Protein AF-A0A0F9KLQ2-F1 (afdb_monomer_lite)

pLDDT: mean 84.06, std 12.75, range [41.88, 97.38]

Foldseek 3Di:
DLVVLVVVVLVQVLVCVVPVVDFKDFAAQDQLNVLVCVVFWDKDFFQADPDPVGRAQWADPPPVGGDSDWDWDADPVVSGIWIAGPPPRDIGDFQDWTQGPVRDIDGDHRQQGMKIKGFVVNQVVSQVVCVVVVNPDHDDLQFWIWMDHPRMIGIDGFDDAAEDEPCVFPLCVPFDALVPDDLVLLLVLLVVQQVAAQDFPPDQPCQQCVCVDPPPPGDHPLNLVCLSQVWGADHPDVPDLAGIWHWGADPVGIAIEGEHEEGQDDDDDPAFDDDSNDTAHEDEPVNPSVVLSSLLVNLPDPNAAHYEYHYSHHYDPSRVSSSSSSSRVSNHHYYYHYSSNSSRSVVCCVPPRSVVD

Sequence (357 aa):
MTDKKLIELINRINVLKENTDLKSTDFYFPIEISYYFTDILITLPYPTCNKDTCHFPSVCNNEKCDSSDYKILKDVTTRTFYMKCEKCNEEFRNNDKFECVDKHRNKLVLNNSIYYIFHPLLKVELNCIFKNMNLPYQIQNDSETFFIKENKLYRKEIKGKITYSWDELPAFKKAPKIEELTQIVREEYARRIKYFLERCNNRKKMCRSCHLNKKKEEICLLKIFSEISNGQAHPHSGDEFGDFVFPQQFSYGLENIIGIVKSFGTEPKSKGENFLGVLFRKLTYKNSEHLLEQFFQLSLDDSVRFVMVVSGRVIESRLESALIEIARWKQKKVVIIKPKDLISILYYYFTTVINKE

Structure (mmCIF, N/CA/C/O backbone):
data_AF-A0A0F9KLQ2-F1
#
_entry.id   AF-A0A0F9KLQ2-F1
#
loop_
_atom_site.group_PDB
_atom_site.id
_atom_site.type_symbol
_atom_site.label_atom_id
_atom_site.label_alt_id
_atom_site.label_comp_id
_atom_site.label_asym_id
_atom_site.label_entity_id
_atom_site.label_seq_id
_atom_site.pdbx_PDB_ins_code
_atom_site.Cartn_x
_atom_site.Cartn_y
_atom_site.Cartn_z
_atom_site.occupancy
_atom_site.B_iso_or_equiv
_atom_site.auth_seq_id
_atom_site.auth_comp_id
_atom_site.auth_asym_id
_atom_site.auth_atom_id
_atom_site.pdbx_PDB_model_num
ATOM 1 N N . MET A 1 1 ? -7.796 14.532 27.255 1.00 54.97 1 MET A N 1
ATOM 2 C CA . MET A 1 1 ? -8.742 13.577 26.616 1.00 54.97 1 MET A CA 1
ATOM 3 C C . MET A 1 1 ? -8.003 12.507 25.814 1.00 54.97 1 MET A C 1
ATOM 5 O O . MET A 1 1 ? -8.393 11.349 25.888 1.00 54.97 1 MET A O 1
ATOM 9 N N . THR A 1 2 ? -6.923 12.871 25.117 1.00 69.00 2 THR A N 1
ATOM 10 C CA . THR A 1 2 ? -6.024 11.961 24.384 1.00 69.00 2 THR A CA 1
ATOM 11 C C . THR A 1 2 ? -5.425 10.865 25.264 1.00 69.00 2 THR A C 1
ATOM 13 O O . THR A 1 2 ? -5.552 9.698 24.917 1.00 69.00 2 THR A O 1
ATOM 16 N N . ASP A 1 3 ? -4.897 11.202 26.443 1.00 81.31 3 ASP A N 1
ATOM 17 C CA . ASP A 1 3 ? -4.179 10.226 27.283 1.00 81.31 3 ASP A CA 1
ATOM 18 C C . ASP A 1 3 ? -5.108 9.148 27.846 1.00 81.31 3 ASP A C 1
ATOM 20 O O . ASP A 1 3 ? -4.793 7.963 27.807 1.00 81.31 3 ASP A O 1
ATOM 24 N N . LYS A 1 4 ? -6.319 9.533 28.275 1.00 87.19 4 LYS A N 1
ATOM 25 C CA . LYS A 1 4 ? -7.350 8.576 28.709 1.00 87.19 4 LYS A CA 1
ATOM 26 C C . LYS A 1 4 ? -7.716 7.606 27.583 1.00 87.19 4 LYS A C 1
ATOM 28 O O . LYS A 1 4 ? -7.895 6.419 27.837 1.00 87.19 4 LYS A O 1
ATOM 33 N N . LYS A 1 5 ? -7.821 8.102 26.346 1.00 88.94 5 LYS A N 1
ATOM 34 C CA . LYS A 1 5 ? -8.137 7.266 25.180 1.00 88.94 5 LYS A CA 1
ATOM 35 C C . LYS A 1 5 ? -6.966 6.398 24.742 1.00 88.94 5 LYS A C 1
ATOM 37 O O . LYS A 1 5 ? -7.200 5.278 24.307 1.00 88.94 5 LYS A O 1
ATOM 42 N N . LEU A 1 6 ? -5.735 6.870 24.911 1.00 89.12 6 LEU A N 1
ATOM 43 C CA . LEU A 1 6 ? -4.537 6.066 24.707 1.00 89.12 6 LEU A CA 1
ATOM 44 C C . LEU A 1 6 ? -4.461 4.921 25.727 1.00 89.12 6 LEU A C 1
ATOM 46 O O . LEU A 1 6 ? -4.244 3.783 25.331 1.00 89.12 6 LEU A O 1
ATOM 50 N N . ILE A 1 7 ? -4.725 5.187 27.010 1.00 91.06 7 ILE A N 1
ATOM 51 C CA . ILE A 1 7 ? -4.799 4.149 28.055 1.00 91.06 7 ILE A CA 1
ATOM 52 C C . ILE A 1 7 ? -5.904 3.135 27.740 1.00 91.06 7 ILE A C 1
ATOM 54 O O . ILE A 1 7 ? -5.685 1.929 27.822 1.00 91.06 7 ILE A O 1
ATOM 58 N N . GLU A 1 8 ? -7.087 3.607 27.340 1.00 94.25 8 GLU A N 1
ATOM 59 C CA . GLU A 1 8 ? -8.171 2.721 26.913 1.00 94.25 8 GLU A CA 1
ATOM 60 C C . GLU A 1 8 ? -7.740 1.855 25.723 1.00 94.25 8 GLU A C 1
ATOM 62 O O . GLU A 1 8 ? -7.940 0.644 25.759 1.00 94.25 8 GLU A O 1
ATOM 67 N N . LEU A 1 9 ? -7.092 2.442 24.712 1.00 93.94 9 LEU A N 1
ATOM 68 C CA . LEU A 1 9 ? -6.570 1.704 23.566 1.00 93.94 9 LEU A CA 1
ATOM 69 C C . LEU A 1 9 ? -5.565 0.626 23.993 1.00 93.94 9 LEU A C 1
ATOM 71 O O . LEU A 1 9 ? -5.681 -0.515 23.555 1.00 93.94 9 LEU A O 1
ATOM 75 N N . ILE A 1 10 ? -4.613 0.967 24.864 1.00 94.38 10 ILE A N 1
ATOM 76 C CA . ILE A 1 10 ? -3.618 0.031 25.408 1.00 94.38 10 ILE A CA 1
ATOM 77 C C . ILE A 1 10 ? -4.315 -1.154 26.082 1.00 94.38 10 ILE A C 1
ATOM 79 O O . ILE A 1 10 ? -4.016 -2.303 25.760 1.00 94.38 10 ILE A O 1
ATOM 83 N N . ASN A 1 11 ? -5.302 -0.888 26.941 1.00 94.25 11 ASN A N 1
ATOM 84 C CA . ASN A 1 11 ? -6.068 -1.936 27.615 1.00 94.25 11 ASN A CA 1
ATOM 85 C C . ASN A 1 11 ? -6.812 -2.831 26.613 1.00 94.25 11 ASN A C 1
ATOM 87 O O . ASN A 1 11 ? -6.817 -4.051 26.758 1.00 94.25 11 ASN A O 1
ATOM 91 N N . ARG A 1 12 ? -7.411 -2.248 25.565 1.00 96.19 12 ARG A N 1
ATOM 92 C CA . ARG A 1 12 ? -8.102 -3.012 24.513 1.00 96.19 12 ARG A CA 1
ATOM 93 C C . ARG A 1 12 ? -7.146 -3.864 23.682 1.00 96.19 12 ARG A C 1
ATOM 95 O O . ARG A 1 12 ? -7.487 -4.999 23.358 1.00 96.19 12 ARG A O 1
ATOM 102 N N . ILE A 1 13 ? -5.950 -3.364 23.378 1.00 95.62 13 ILE A N 1
ATOM 103 C CA . ILE A 1 13 ? -4.911 -4.166 22.721 1.00 95.62 13 ILE A CA 1
ATOM 104 C C . ILE A 1 13 ? -4.485 -5.319 23.629 1.00 95.62 13 ILE A C 1
ATOM 106 O O . ILE A 1 13 ? -4.380 -6.442 23.144 1.00 95.62 13 ILE A O 1
ATOM 110 N N . ASN A 1 14 ? -4.296 -5.072 24.929 1.00 93.19 14 ASN A N 1
ATOM 111 C CA . ASN A 1 14 ? -3.925 -6.117 25.881 1.00 93.19 14 ASN A CA 1
ATOM 112 C C . ASN A 1 14 ? -4.963 -7.251 25.908 1.00 93.19 14 ASN A C 1
ATOM 114 O O . ASN A 1 14 ? -4.601 -8.411 25.742 1.00 93.19 14 ASN A O 1
ATOM 118 N N . VAL A 1 15 ? -6.257 -6.911 25.963 1.00 94.81 15 VAL A N 1
ATOM 119 C CA . VAL A 1 15 ? -7.355 -7.893 25.881 1.00 94.81 15 VAL A CA 1
ATOM 120 C C . VAL A 1 15 ? -7.272 -8.744 24.604 1.00 94.81 15 VAL A C 1
ATOM 122 O O . VAL A 1 15 ? -7.421 -9.963 24.672 1.00 94.81 15 VAL A O 1
ATOM 125 N N . LEU A 1 16 ? -6.996 -8.134 23.444 1.00 95.69 16 LEU A N 1
ATOM 126 C CA . LEU A 1 16 ? -6.840 -8.853 22.165 1.00 95.69 16 LEU A CA 1
ATOM 127 C C . LEU A 1 16 ? -5.561 -9.703 22.084 1.00 95.69 16 LEU A C 1
ATOM 129 O O . LEU A 1 16 ? -5.474 -10.616 21.258 1.00 95.69 16 LEU A O 1
ATOM 133 N N . LYS A 1 17 ? -4.537 -9.383 22.879 1.00 93.25 17 LYS A N 1
ATOM 134 C CA . LYS A 1 17 ? -3.282 -10.144 22.937 1.00 93.25 17 LYS A CA 1
ATOM 135 C C . LYS A 1 17 ? -3.387 -11.330 23.894 1.00 93.25 17 LYS A C 1
ATOM 137 O O . LYS A 1 17 ? -2.874 -12.390 23.558 1.00 93.25 17 LYS A O 1
ATOM 142 N N . GLU A 1 18 ? -4.096 -11.174 25.009 1.00 93.00 18 GLU A N 1
ATOM 143 C CA . GLU A 1 18 ? -4.383 -12.249 25.971 1.00 93.00 18 GLU A CA 1
ATOM 144 C C . GLU A 1 18 ? -5.354 -13.299 25.415 1.00 93.00 18 GLU A C 1
ATOM 146 O O . GLU A 1 18 ? -5.277 -14.466 25.783 1.00 93.00 18 GLU A O 1
ATOM 151 N N . ASN A 1 19 ? -6.244 -12.901 24.501 1.00 92.88 19 ASN A N 1
ATOM 152 C CA . ASN A 1 19 ? -7.273 -13.769 23.932 1.00 92.88 19 ASN A CA 1
ATOM 153 C C . ASN A 1 19 ? -7.069 -13.902 22.417 1.00 92.88 19 ASN A C 1
ATOM 155 O O . ASN A 1 19 ? -7.685 -13.177 21.640 1.00 92.88 19 ASN A O 1
ATOM 159 N N . THR A 1 20 ? -6.203 -14.817 21.973 1.00 87.81 20 THR A N 1
ATOM 160 C CA . THR A 1 20 ? -5.832 -14.952 20.548 1.00 87.81 20 THR A CA 1
ATOM 161 C C . THR A 1 20 ? -7.001 -15.300 19.624 1.00 87.81 20 THR A C 1
ATOM 163 O O . THR A 1 20 ? -6.978 -14.925 18.454 1.00 87.81 20 THR A O 1
ATOM 166 N N . ASP A 1 21 ? -8.041 -15.956 20.144 1.00 91.44 21 ASP A N 1
ATOM 167 C CA . ASP A 1 21 ? -9.259 -16.269 19.384 1.00 91.44 21 ASP A CA 1
ATOM 168 C C . ASP A 1 21 ? -10.180 -15.047 19.204 1.00 91.44 21 ASP A C 1
ATOM 170 O O . ASP A 1 21 ? -11.035 -15.017 18.310 1.00 91.44 21 ASP A O 1
ATOM 174 N N . LEU A 1 22 ? -9.998 -14.004 20.024 1.00 93.56 22 LEU A N 1
ATOM 175 C CA . LEU A 1 22 ? -10.781 -12.778 19.963 1.00 93.56 22 LEU A CA 1
ATOM 176 C C . LEU A 1 22 ? -10.259 -11.865 18.845 1.00 93.56 22 LEU A C 1
ATOM 178 O O . LEU A 1 22 ? -9.227 -11.209 18.963 1.00 93.56 22 LEU A O 1
ATOM 182 N N . LYS A 1 23 ? -11.021 -11.769 17.752 1.00 92.06 23 LYS A N 1
ATOM 183 C CA . LYS A 1 23 ? -10.662 -10.933 16.588 1.00 92.06 23 LYS A CA 1
ATOM 184 C C . LYS A 1 23 ? -10.893 -9.436 16.805 1.00 92.06 23 LYS A C 1
ATOM 186 O O . LYS A 1 23 ? -10.311 -8.617 16.091 1.00 92.06 23 LYS A O 1
ATOM 191 N N . SER A 1 24 ? -11.769 -9.071 17.741 1.00 96.56 24 SER A N 1
ATOM 192 C CA . SER A 1 24 ? -12.160 -7.681 17.975 1.00 96.56 24 SER A CA 1
ATOM 193 C C . SER A 1 24 ? -12.687 -7.431 19.380 1.00 96.56 24 SER A C 1
ATOM 195 O O . SER A 1 24 ? -13.266 -8.322 19.993 1.00 96.56 24 SER A O 1
ATOM 197 N N . THR A 1 25 ? -12.568 -6.193 19.847 1.00 97.12 25 THR A N 1
ATOM 198 C CA . THR A 1 25 ? -13.148 -5.715 21.106 1.00 97.12 25 THR A CA 1
ATOM 199 C C . THR A 1 25 ? -13.759 -4.332 20.903 1.00 97.12 25 THR A C 1
ATOM 201 O O . THR A 1 25 ? -13.319 -3.574 20.033 1.00 97.12 25 THR A O 1
ATOM 204 N N . ASP A 1 26 ? -14.773 -3.993 21.693 1.00 95.88 26 ASP A N 1
ATOM 205 C CA . ASP A 1 26 ? -15.391 -2.673 21.631 1.00 95.88 26 ASP A CA 1
ATOM 206 C C . ASP A 1 26 ? -14.393 -1.592 22.060 1.00 95.88 26 ASP A C 1
ATOM 208 O O . ASP A 1 26 ? -13.715 -1.693 23.087 1.00 95.88 26 ASP A O 1
ATOM 212 N N . PHE A 1 27 ? -14.310 -0.536 21.259 1.00 94.12 27 PHE A N 1
ATOM 213 C CA . PHE A 1 27 ? -13.445 0.609 21.488 1.00 94.12 27 PHE A CA 1
ATOM 214 C C . PHE A 1 27 ? -14.099 1.864 20.912 1.00 94.12 27 PHE A C 1
ATOM 216 O O . PHE A 1 27 ? -14.017 2.139 19.714 1.00 94.12 27 PHE A O 1
ATOM 223 N N . TYR A 1 28 ? -14.762 2.636 21.777 1.00 90.88 28 TYR A N 1
ATOM 224 C CA . TYR A 1 28 ? -15.446 3.856 21.359 1.00 90.88 28 TYR A CA 1
ATOM 225 C C . TYR A 1 28 ? -14.426 4.909 20.915 1.00 90.88 28 TYR A C 1
ATOM 227 O O . TYR A 1 28 ? -13.735 5.515 21.746 1.00 90.88 28 TYR A O 1
ATOM 235 N N . PHE A 1 29 ? -14.349 5.126 19.605 1.00 88.75 29 PHE A N 1
ATOM 236 C CA . PHE A 1 29 ? -13.346 5.960 18.955 1.00 88.75 29 PHE A CA 1
ATOM 237 C C . PHE A 1 29 ? -14.025 6.944 17.996 1.00 88.75 29 PHE A C 1
ATOM 239 O O . PHE A 1 29 ? -13.973 6.775 16.778 1.00 88.75 29 PHE A O 1
ATOM 246 N N . PRO A 1 30 ? -14.715 7.957 18.544 1.00 85.19 30 PRO A N 1
ATOM 247 C CA . PRO A 1 30 ? -15.473 8.897 17.741 1.00 85.19 30 PRO A CA 1
ATOM 248 C C . PRO A 1 30 ? -14.551 9.826 16.942 1.00 85.19 30 PRO A C 1
ATOM 250 O O . PRO A 1 30 ? -13.381 10.040 17.284 1.00 85.19 30 PRO A O 1
ATOM 253 N N . ILE A 1 31 ? -15.111 10.402 15.883 1.00 84.25 31 ILE A N 1
ATOM 254 C CA . ILE A 1 31 ? -14.424 11.218 14.887 1.00 84.25 31 ILE A CA 1
ATOM 255 C C . ILE A 1 31 ? -13.597 12.354 15.504 1.00 84.25 31 ILE A C 1
ATOM 257 O O . ILE A 1 31 ? -12.451 12.562 15.101 1.00 84.25 31 ILE A O 1
ATOM 261 N N . GLU A 1 32 ? -14.113 13.008 16.546 1.00 84.19 32 GLU A N 1
ATOM 262 C CA . GLU A 1 32 ? -13.454 14.107 17.258 1.00 84.19 32 GLU A CA 1
ATOM 263 C C . GLU A 1 32 ? -12.190 13.636 17.985 1.00 84.19 32 GLU A C 1
ATOM 265 O O . GLU A 1 32 ? -11.212 14.372 18.081 1.00 84.19 32 GLU A O 1
ATOM 270 N N . ILE A 1 33 ? -12.180 12.396 18.486 1.00 84.50 33 ILE A N 1
ATOM 271 C CA . ILE A 1 33 ? -10.986 11.790 19.086 1.00 84.50 33 ILE A CA 1
ATOM 272 C C . ILE A 1 33 ? -10.006 11.404 17.983 1.00 84.50 33 ILE A C 1
ATOM 274 O O . ILE A 1 33 ? -8.825 11.737 18.077 1.00 84.50 33 ILE A O 1
ATOM 278 N N . SER A 1 34 ? -10.486 10.751 16.922 1.00 83.31 34 SER A N 1
ATOM 279 C CA . SER A 1 34 ? -9.633 10.281 15.825 1.00 83.31 34 SER A CA 1
ATOM 280 C C . SER A 1 34 ? -8.853 11.409 15.138 1.00 83.31 34 SER A C 1
ATOM 282 O O . SER A 1 34 ? -7.725 11.192 14.693 1.00 83.31 34 SER A O 1
ATOM 284 N N . TYR A 1 35 ? -9.392 12.635 15.143 1.00 83.69 35 TYR A N 1
ATOM 285 C CA . TYR A 1 35 ? -8.725 13.844 14.654 1.00 83.69 35 TYR A CA 1
ATOM 286 C C . TYR A 1 35 ? -7.318 14.025 15.256 1.00 83.69 35 TYR A C 1
ATOM 288 O O . TYR A 1 35 ? -6.368 14.376 14.549 1.00 83.69 35 TYR A O 1
ATOM 296 N N . TYR A 1 36 ? -7.154 13.706 16.543 1.00 84.31 36 TYR A N 1
ATOM 297 C CA . TYR A 1 36 ? -5.886 13.841 17.268 1.00 84.31 36 TYR A CA 1
ATOM 298 C C . TYR A 1 36 ? -4.864 12.738 16.954 1.00 84.31 36 TYR A C 1
ATOM 300 O O . TYR A 1 36 ? -3.685 12.912 17.234 1.00 84.31 36 TYR A O 1
ATOM 308 N N . PHE A 1 37 ? -5.288 11.629 16.344 1.00 83.94 37 PHE A N 1
ATOM 309 C CA . PHE A 1 37 ? -4.431 10.481 16.009 1.00 83.94 37 PHE A CA 1
ATOM 310 C C . PHE A 1 37 ? -4.066 10.424 14.521 1.00 83.94 37 PHE A C 1
ATOM 312 O O . PHE A 1 37 ? -3.426 9.490 14.050 1.00 83.94 37 PHE A O 1
ATOM 319 N N . THR A 1 38 ? -4.466 11.434 13.759 1.00 78.06 38 THR A N 1
ATOM 320 C CA . THR A 1 38 ? -4.305 11.503 12.300 1.00 78.06 38 THR A CA 1
ATOM 321 C C . THR A 1 38 ? -2.880 11.368 11.790 1.00 78.06 38 THR A C 1
ATOM 323 O O . THR A 1 38 ? -2.683 11.016 10.630 1.00 78.06 38 THR A O 1
ATOM 326 N N . ASP A 1 39 ? -1.883 11.675 12.617 1.00 80.81 39 ASP A N 1
ATOM 327 C CA . ASP A 1 39 ? -0.491 11.534 12.210 1.00 80.81 39 ASP A CA 1
ATOM 328 C C . ASP A 1 39 ? 0.069 10.117 12.355 1.00 80.81 39 ASP A C 1
ATOM 330 O O . ASP A 1 39 ? 1.084 9.782 11.742 1.00 80.81 39 ASP A O 1
ATOM 334 N N . ILE A 1 40 ? -0.636 9.278 13.108 1.00 88.50 40 ILE A N 1
ATOM 335 C CA . ILE A 1 40 ? -0.216 7.935 13.511 1.00 88.50 40 ILE A CA 1
ATOM 336 C C . ILE A 1 40 ? -1.262 6.863 13.140 1.00 88.50 40 ILE A C 1
ATOM 338 O O . ILE A 1 40 ? -1.069 5.676 13.401 1.00 88.50 40 ILE A O 1
ATOM 342 N N . LEU A 1 41 ? -2.337 7.267 12.456 1.00 91.56 41 LEU A N 1
ATOM 343 C CA . LEU A 1 41 ? -3.343 6.408 11.836 1.00 91.56 41 LEU A CA 1
ATOM 344 C C . LEU A 1 41 ? -3.418 6.675 10.331 1.00 91.56 41 LEU A C 1
ATOM 346 O O . LEU A 1 41 ? -3.294 7.812 9.875 1.00 91.56 41 LEU A O 1
ATOM 350 N N . ILE A 1 42 ? -3.654 5.614 9.568 1.00 91.38 42 ILE A N 1
ATOM 351 C CA . ILE A 1 42 ? -4.000 5.675 8.149 1.00 91.38 42 ILE A CA 1
ATOM 352 C C . ILE A 1 42 ? -5.528 5.704 8.077 1.00 91.38 42 ILE A C 1
ATOM 354 O O . ILE A 1 42 ? -6.183 4.732 8.456 1.00 91.38 42 ILE A O 1
ATOM 358 N N . THR A 1 43 ? -6.084 6.828 7.633 1.00 89.81 43 THR A N 1
ATOM 359 C CA . THR A 1 43 ? -7.530 7.081 7.596 1.00 89.81 43 THR A CA 1
ATOM 360 C C . THR A 1 43 ? -8.057 6.874 6.182 1.00 89.81 43 THR A C 1
ATOM 362 O O . THR A 1 43 ? -7.638 7.594 5.279 1.00 89.81 43 THR A O 1
ATOM 365 N N . LEU A 1 44 ? -8.970 5.920 5.986 1.00 87.88 44 LEU A N 1
ATOM 366 C CA . LEU A 1 44 ? -9.492 5.559 4.662 1.00 87.88 44 LEU A CA 1
ATOM 367 C C . LEU A 1 44 ? -11.029 5.582 4.646 1.00 87.88 44 LEU A C 1
ATOM 369 O O . LEU A 1 44 ? -11.640 4.990 5.541 1.00 87.88 44 LEU A O 1
ATOM 373 N N . PRO A 1 45 ? -11.666 6.232 3.654 1.00 86.19 45 PRO A N 1
ATOM 374 C CA . PRO A 1 45 ? -13.118 6.227 3.508 1.00 86.19 45 PRO A CA 1
ATOM 375 C C . PRO A 1 45 ? -13.612 4.880 2.986 1.00 86.19 45 PRO A C 1
ATOM 377 O O . PRO A 1 45 ? -13.107 4.365 1.999 1.00 86.19 45 PRO A O 1
ATOM 380 N N . TYR A 1 46 ? -14.653 4.336 3.600 1.00 83.75 46 TYR A N 1
ATOM 381 C CA . TYR A 1 46 ? -15.382 3.178 3.098 1.00 83.75 46 TYR A CA 1
ATOM 382 C C . TYR A 1 46 ? -16.877 3.294 3.428 1.00 83.75 46 TYR A C 1
ATOM 384 O O . TYR A 1 46 ? -17.388 2.584 4.304 1.00 83.75 46 TYR A O 1
ATOM 392 N N . PRO A 1 47 ? -17.585 4.232 2.771 1.00 82.06 47 PRO A N 1
ATOM 393 C CA . PRO A 1 47 ? -19.014 4.416 2.972 1.00 82.06 47 PRO A CA 1
ATOM 394 C C . PRO A 1 47 ? -19.761 3.205 2.415 1.00 82.06 47 PRO A C 1
ATOM 396 O O . PRO A 1 47 ? -19.924 3.055 1.208 1.00 82.06 47 PRO A O 1
ATOM 399 N N . THR A 1 48 ? -20.227 2.328 3.295 1.00 76.94 48 THR A N 1
ATOM 400 C CA . THR A 1 48 ? -21.024 1.155 2.914 1.00 76.94 48 THR A CA 1
ATOM 401 C C . THR A 1 48 ? -22.491 1.396 3.201 1.00 76.94 48 THR A C 1
ATOM 403 O O . THR A 1 48 ? -22.848 2.137 4.121 1.00 76.94 48 THR A O 1
ATOM 406 N N . CYS A 1 49 ? -23.354 0.777 2.399 1.00 78.25 49 CYS A N 1
ATOM 407 C CA . CYS A 1 49 ? -24.771 0.741 2.723 1.00 78.25 49 CYS A CA 1
ATOM 408 C C . CYS A 1 49 ? -24.976 0.078 4.095 1.00 78.25 49 CYS A C 1
ATOM 410 O O . CYS A 1 49 ? -24.295 -0.878 4.459 1.00 78.25 49 CYS A O 1
ATOM 412 N N . ASN A 1 50 ? -25.900 0.638 4.875 1.00 70.50 50 ASN A N 1
ATOM 413 C CA . ASN A 1 50 ? -26.173 0.215 6.245 1.00 70.50 50 ASN A CA 1
ATOM 414 C C . ASN A 1 50 ? -27.327 -0.798 6.339 1.00 70.50 50 ASN A C 1
ATOM 416 O O . ASN A 1 50 ? -27.764 -1.110 7.444 1.00 70.50 50 ASN A O 1
ATOM 420 N N . LYS A 1 51 ? -27.842 -1.285 5.202 1.00 75.81 51 LYS A N 1
ATOM 421 C CA . LYS A 1 51 ? -28.809 -2.384 5.176 1.00 75.81 51 LYS A CA 1
ATOM 422 C C . LYS A 1 51 ? -28.076 -3.715 5.296 1.00 75.81 51 LYS A C 1
ATOM 424 O O . LYS A 1 51 ? -27.120 -3.948 4.563 1.00 75.81 51 LYS A O 1
ATOM 429 N N . ASP A 1 52 ? -28.594 -4.612 6.131 1.00 66.75 52 ASP A N 1
ATOM 430 C CA . ASP A 1 52 ? -27.971 -5.905 6.460 1.00 66.75 52 ASP A CA 1
ATOM 431 C C . ASP A 1 52 ? -27.643 -6.791 5.245 1.00 66.75 52 ASP A C 1
ATOM 433 O O . ASP A 1 52 ? -26.745 -7.622 5.312 1.00 66.75 52 ASP A O 1
ATOM 437 N N . THR A 1 53 ? -28.347 -6.612 4.123 1.00 67.88 53 THR A N 1
ATOM 438 C CA . THR A 1 53 ? -28.151 -7.386 2.886 1.00 67.88 53 THR A CA 1
ATOM 439 C C . THR A 1 53 ? -27.361 -6.650 1.805 1.00 67.88 53 THR A C 1
ATOM 441 O O . THR A 1 53 ? -27.073 -7.231 0.761 1.00 67.88 53 THR A O 1
ATOM 444 N N . CYS A 1 54 ? -27.022 -5.376 2.016 1.00 64.50 54 CYS A N 1
ATOM 445 C CA . CYS A 1 54 ? -26.378 -4.538 1.015 1.00 64.50 54 CYS A CA 1
ATOM 446 C C . CYS A 1 54 ? -25.060 -4.004 1.567 1.00 64.50 54 CYS A C 1
ATOM 448 O O . CYS A 1 54 ? -25.033 -3.061 2.349 1.00 64.50 54 CYS A O 1
ATOM 450 N N . HIS A 1 55 ? -23.952 -4.574 1.102 1.00 64.06 55 HIS A N 1
ATOM 451 C CA . HIS A 1 55 ? -22.600 -4.134 1.458 1.00 64.06 55 HIS A CA 1
ATOM 452 C C . HIS A 1 55 ? -21.920 -3.336 0.343 1.00 64.06 55 HIS A C 1
ATOM 454 O O . HIS A 1 55 ? -20.710 -3.120 0.386 1.00 64.06 55 HIS A O 1
ATOM 460 N N . PHE A 1 56 ? -22.690 -2.894 -0.655 1.00 67.94 56 PHE A N 1
ATOM 461 C CA . PHE A 1 56 ? -22.157 -2.082 -1.737 1.00 67.94 56 PHE A CA 1
ATOM 462 C C . PHE A 1 56 ? -21.652 -0.724 -1.230 1.00 67.94 56 PHE A C 1
ATOM 464 O O . PHE A 1 56 ? -22.246 -0.148 -0.303 1.00 67.94 56 PHE A O 1
ATOM 471 N N . PRO A 1 57 ? -20.571 -0.203 -1.840 1.00 71.69 57 PRO A N 1
ATOM 472 C CA . PRO A 1 57 ? -20.119 1.152 -1.588 1.00 71.69 57 PRO A CA 1
ATOM 473 C C . PRO A 1 57 ? -21.209 2.162 -1.970 1.00 71.69 57 PRO A C 1
ATOM 475 O O . PRO A 1 57 ? -22.062 1.920 -2.830 1.00 71.69 57 PRO A O 1
ATOM 478 N N . SER A 1 58 ? -21.200 3.294 -1.278 1.00 76.00 58 SER A N 1
ATOM 479 C CA . SER A 1 58 ? -22.082 4.418 -1.586 1.00 76.00 58 SER A CA 1
ATOM 480 C C . SER A 1 58 ? -21.599 5.137 -2.844 1.00 76.00 58 SER A C 1
ATOM 482 O O . SER A 1 58 ? -20.398 5.167 -3.112 1.00 76.00 58 SER A O 1
ATOM 484 N N . VAL A 1 59 ? -22.536 5.700 -3.605 1.00 80.31 59 VAL A N 1
ATOM 485 C CA . VAL A 1 59 ? -22.267 6.486 -4.815 1.00 80.31 59 VAL A CA 1
ATOM 486 C C . VAL A 1 59 ? -22.515 7.960 -4.510 1.00 80.31 59 VAL A C 1
ATOM 488 O O . VAL A 1 59 ? -23.270 8.310 -3.598 1.00 80.31 59 VAL A O 1
ATOM 491 N N . CYS A 1 60 ? -21.809 8.850 -5.206 1.00 83.00 60 CYS A N 1
ATOM 492 C CA . CYS A 1 60 ? -22.013 10.286 -5.079 1.00 83.00 60 CYS A CA 1
ATOM 493 C C . CYS A 1 60 ? -23.479 10.644 -5.378 1.00 83.00 60 CYS A C 1
ATOM 495 O O . CYS A 1 60 ? -24.051 10.149 -6.341 1.00 83.00 60 CYS A O 1
ATOM 497 N N . ASN A 1 61 ? -24.093 11.497 -4.551 1.00 79.75 61 ASN A N 1
ATOM 498 C CA . ASN A 1 61 ? -25.503 11.861 -4.734 1.00 79.75 61 ASN A CA 1
ATOM 499 C C . ASN A 1 61 ? -25.732 12.963 -5.762 1.00 79.75 61 ASN A C 1
ATOM 501 O O . ASN A 1 61 ? -26.878 13.206 -6.139 1.00 79.75 61 ASN A O 1
ATOM 505 N N . ASN A 1 62 ? -24.686 13.679 -6.170 1.00 82.94 62 ASN A N 1
ATOM 506 C CA . ASN A 1 62 ? -24.801 14.629 -7.258 1.00 82.94 62 ASN A CA 1
ATOM 507 C C . ASN A 1 62 ? -25.287 13.883 -8.503 1.00 82.94 62 ASN A C 1
ATOM 509 O O . ASN A 1 62 ? -24.587 13.020 -9.015 1.00 82.94 62 ASN A O 1
ATOM 513 N N . GLU A 1 63 ? -26.457 14.254 -9.026 1.00 77.94 63 GLU A N 1
ATOM 514 C CA . GLU A 1 63 ? -27.092 13.599 -10.181 1.00 77.94 63 GLU A CA 1
ATOM 515 C C . GLU A 1 63 ? -26.198 13.560 -11.435 1.00 77.94 63 GLU A C 1
ATOM 517 O O . GLU A 1 63 ? -26.429 12.772 -12.350 1.00 77.94 63 GLU A O 1
ATOM 522 N N . LYS A 1 64 ? -25.164 14.410 -11.494 1.00 83.31 64 LYS A N 1
ATOM 523 C CA . LYS A 1 64 ? -24.170 14.460 -12.578 1.00 83.31 64 LYS A CA 1
ATOM 524 C C . LYS A 1 64 ? -22.879 13.694 -12.256 1.00 83.31 64 LYS A C 1
ATOM 526 O O . LYS A 1 64 ? -21.890 13.845 -12.975 1.00 83.31 64 LYS A O 1
ATOM 531 N N . CYS A 1 65 ? -22.857 12.928 -11.169 1.00 81.81 65 CYS A N 1
ATOM 532 C CA . CYS A 1 65 ? -21.697 12.209 -10.666 1.00 81.81 65 CYS A CA 1
ATOM 533 C C . CYS A 1 65 ? -22.077 10.788 -10.239 1.00 81.81 65 CYS A C 1
ATOM 535 O O . CYS A 1 65 ? -22.902 10.577 -9.366 1.00 81.81 65 CYS A O 1
ATOM 537 N N . ASP A 1 66 ? -21.401 9.813 -10.820 1.00 77.50 66 ASP A N 1
ATOM 538 C CA . ASP A 1 66 ? -21.532 8.375 -10.571 1.00 77.50 66 ASP A CA 1
ATOM 539 C C . ASP A 1 66 ? -20.318 7.797 -9.824 1.00 77.50 66 ASP A C 1
ATOM 541 O O . ASP A 1 66 ? -20.171 6.585 -9.711 1.00 77.50 66 ASP A O 1
ATOM 545 N N . SER A 1 67 ? -19.427 8.654 -9.317 1.00 81.81 67 SER A N 1
ATOM 546 C CA . SER A 1 67 ? -18.201 8.212 -8.650 1.00 81.81 67 SER A CA 1
ATOM 547 C C . SER A 1 67 ? -18.492 7.636 -7.262 1.00 81.81 67 SER A C 1
ATOM 549 O O . SER A 1 67 ? -19.268 8.203 -6.487 1.00 81.81 67 SER A O 1
ATOM 551 N N . SER A 1 68 ? -17.812 6.537 -6.943 1.00 76.69 68 SER A N 1
ATOM 552 C CA . SER A 1 68 ? -17.697 5.948 -5.603 1.00 76.69 68 SER A CA 1
ATOM 553 C C . SER A 1 68 ? -16.385 6.328 -4.904 1.00 76.69 68 SER A C 1
ATOM 555 O O . SER A 1 68 ? -16.040 5.753 -3.869 1.00 76.69 68 SER A O 1
ATOM 557 N N . ASP A 1 69 ? -15.646 7.283 -5.470 1.00 77.00 69 ASP A N 1
ATOM 558 C CA . ASP A 1 69 ? -14.341 7.704 -4.978 1.00 77.00 69 ASP A CA 1
ATOM 559 C C . ASP A 1 69 ? -14.493 8.932 -4.095 1.00 77.00 69 ASP A C 1
ATOM 561 O O . ASP A 1 69 ? -14.980 10.002 -4.494 1.00 77.00 69 ASP A O 1
ATOM 565 N N . TYR A 1 70 ? -14.055 8.758 -2.858 1.00 81.12 70 TYR A N 1
ATOM 566 C CA . TYR A 1 70 ? -14.112 9.779 -1.837 1.00 81.12 70 TYR A CA 1
ATOM 567 C C . TYR A 1 70 ? -12.763 9.898 -1.168 1.00 81.12 70 TYR A C 1
ATOM 569 O O . TYR A 1 70 ? -12.062 8.904 -0.988 1.00 81.12 70 TYR A O 1
ATOM 577 N N . LYS A 1 71 ? -12.498 11.099 -0.672 1.00 83.44 71 LYS A N 1
ATOM 578 C CA . LYS A 1 71 ? -11.410 11.371 0.260 1.00 83.44 71 LYS A CA 1
ATOM 579 C C . LYS A 1 71 ? -11.931 11.869 1.594 1.00 83.44 71 LYS A C 1
ATOM 581 O O . LYS A 1 71 ? -13.005 12.474 1.672 1.00 83.44 71 LYS A O 1
ATOM 586 N N . ILE A 1 72 ? -11.151 11.627 2.643 1.00 86.31 72 ILE A N 1
ATOM 587 C CA . ILE A 1 72 ? -11.425 12.103 4.000 1.00 86.31 72 ILE A CA 1
ATOM 588 C C . ILE A 1 72 ? -10.599 13.355 4.267 1.00 86.31 72 ILE A C 1
ATOM 590 O O . ILE A 1 72 ? -9.373 13.302 4.332 1.00 86.31 72 ILE A O 1
ATOM 594 N N . LEU A 1 73 ? -11.276 14.481 4.475 1.00 86.50 73 LEU A N 1
ATOM 595 C CA . LEU A 1 73 ? -10.644 15.766 4.748 1.00 86.50 73 LEU A CA 1
ATOM 596 C C . LEU A 1 73 ? -10.907 16.215 6.181 1.00 86.50 73 LEU A C 1
ATOM 598 O O . LEU A 1 73 ? -11.953 15.939 6.764 1.00 86.50 73 LEU A O 1
ATOM 602 N N . LYS A 1 74 ? -9.935 16.928 6.752 1.00 86.56 74 LYS A N 1
ATOM 603 C CA . LYS A 1 74 ? -10.042 17.511 8.091 1.00 86.56 74 LYS A CA 1
ATOM 604 C C . LYS A 1 74 ? -10.749 18.858 8.037 1.00 86.56 74 LYS A C 1
ATOM 606 O O . LYS A 1 74 ? -10.360 19.733 7.266 1.00 86.56 74 LYS A O 1
ATOM 611 N N . ASP A 1 75 ? -11.704 19.053 8.933 1.00 86.75 75 ASP A N 1
ATOM 612 C CA . ASP A 1 75 ? -12.291 20.352 9.234 1.00 86.75 75 ASP A CA 1
ATOM 613 C C . ASP A 1 75 ? -11.689 20.860 10.550 1.00 86.75 75 ASP A C 1
ATOM 615 O O . ASP A 1 75 ? -11.976 20.349 11.634 1.00 86.75 75 ASP A O 1
ATOM 619 N N . VAL A 1 76 ? -10.797 21.848 10.450 1.00 85.94 76 VAL A N 1
ATOM 620 C CA . VAL A 1 76 ? -10.059 22.388 11.605 1.00 85.94 76 VAL A CA 1
ATOM 621 C C . VAL A 1 76 ? -10.983 23.162 12.549 1.00 85.94 76 VAL A C 1
ATOM 623 O O . VAL A 1 76 ? -10.768 23.148 13.762 1.00 85.94 76 VAL A O 1
ATOM 626 N N . THR A 1 77 ? -12.021 23.802 12.007 1.00 84.44 77 THR A N 1
ATOM 627 C CA . THR A 1 77 ? -12.972 24.628 12.762 1.00 84.44 77 THR A CA 1
ATOM 628 C C . THR A 1 77 ? -13.817 23.765 13.684 1.00 84.44 77 THR A C 1
ATOM 630 O O . THR A 1 77 ? -13.968 24.071 14.864 1.00 84.44 77 THR A O 1
ATOM 633 N N . THR A 1 78 ? -14.334 22.655 13.158 1.00 82.06 78 THR A N 1
ATOM 634 C CA . THR A 1 78 ? -15.174 21.728 13.931 1.00 82.06 78 THR A CA 1
ATOM 635 C C . THR A 1 78 ? -14.377 20.610 14.602 1.00 82.06 78 THR A C 1
ATOM 637 O O . THR A 1 78 ? -14.921 19.908 15.447 1.00 82.06 78 THR A O 1
ATOM 640 N N . ARG A 1 79 ? -13.087 20.452 14.265 1.00 84.44 79 ARG A N 1
ATOM 641 C CA . ARG A 1 79 ? -12.227 19.326 14.686 1.00 84.44 79 ARG A CA 1
ATOM 642 C C . ARG A 1 79 ? -12.832 17.966 14.338 1.00 84.44 79 ARG A C 1
ATOM 644 O O . ARG A 1 79 ? -12.720 17.003 15.094 1.00 84.44 79 ARG A O 1
ATOM 651 N N . THR A 1 80 ? -13.473 17.898 13.179 1.00 83.81 80 THR A N 1
ATOM 652 C CA . THR A 1 80 ? -14.072 16.675 12.641 1.00 83.81 80 THR A CA 1
ATOM 653 C C . THR A 1 80 ? -13.462 16.348 11.283 1.00 83.81 80 THR A C 1
ATOM 655 O O . THR A 1 80 ? -12.578 17.059 10.793 1.00 83.81 80 THR A O 1
ATOM 658 N N . PHE A 1 81 ? -13.911 15.255 10.674 1.00 87.94 81 PHE A N 1
ATOM 659 C CA . PHE A 1 81 ? -13.668 15.018 9.259 1.00 87.94 81 PHE A CA 1
ATOM 660 C C . PHE A 1 81 ? -14.962 15.152 8.473 1.00 87.94 81 PHE A C 1
ATOM 662 O O . PHE A 1 81 ? -16.057 15.023 9.019 1.00 87.94 81 PHE A O 1
ATOM 669 N N . TYR A 1 82 ? -14.810 15.363 7.176 1.00 89.06 82 TYR A N 1
ATOM 670 C CA . TYR A 1 82 ? -15.872 15.261 6.191 1.00 89.06 82 TYR A CA 1
ATOM 671 C C . TYR A 1 82 ? -15.361 14.462 4.993 1.00 89.06 82 TYR A C 1
ATOM 673 O O . TYR A 1 82 ? -14.152 14.316 4.786 1.00 89.06 82 TYR A O 1
ATOM 681 N N . MET A 1 83 ? -16.291 13.917 4.224 1.00 88.88 83 MET A N 1
ATOM 682 C CA . MET A 1 83 ? -15.995 13.245 2.969 1.00 88.88 83 MET A CA 1
ATOM 683 C C . MET A 1 83 ? -16.137 14.220 1.811 1.00 88.88 83 MET A C 1
ATOM 685 O O . MET A 1 83 ? -17.009 15.085 1.827 1.00 88.88 83 MET A O 1
ATOM 689 N N . LYS A 1 84 ? -15.312 14.066 0.781 1.00 89.88 84 LYS A N 1
ATOM 690 C CA . LYS A 1 84 ? -15.430 14.836 -0.457 1.00 89.88 84 LYS A CA 1
ATOM 691 C C . LYS A 1 84 ? -15.352 13.900 -1.649 1.00 89.88 84 LYS A C 1
ATOM 693 O O . LYS A 1 84 ? -14.427 13.094 -1.708 1.00 89.88 84 LYS A O 1
ATOM 698 N N . CYS A 1 85 ? -16.308 13.992 -2.573 1.00 86.38 85 CYS A N 1
ATOM 699 C CA . CYS A 1 85 ? -16.242 13.244 -3.826 1.00 86.38 85 CYS A CA 1
ATOM 700 C C . CYS A 1 85 ? -15.079 13.768 -4.671 1.00 86.38 85 CYS A C 1
ATOM 702 O O . CYS A 1 85 ? -14.980 14.969 -4.928 1.00 86.38 85 CYS A O 1
ATOM 704 N N . GLU A 1 86 ? -14.220 12.865 -5.127 1.00 81.31 86 GLU A N 1
ATOM 705 C CA . GLU A 1 86 ? -13.044 13.193 -5.937 1.00 81.31 86 GLU A CA 1
ATOM 706 C C . GLU A 1 86 ? -13.426 13.783 -7.306 1.00 81.31 86 GLU A C 1
ATOM 708 O O . GLU A 1 86 ? -12.783 14.712 -7.799 1.00 81.31 86 GLU A O 1
ATOM 713 N N . LYS A 1 87 ? -14.514 13.282 -7.907 1.00 83.75 87 LYS A N 1
ATOM 714 C CA . LYS A 1 87 ? -14.945 13.654 -9.263 1.00 83.75 87 LYS A CA 1
ATOM 715 C C . LYS A 1 87 ? -15.672 14.997 -9.317 1.00 83.75 87 LYS A C 1
ATOM 717 O O . LYS A 1 87 ? -15.349 15.830 -10.163 1.00 83.75 87 LYS A O 1
ATOM 722 N N . CYS A 1 88 ? -16.657 15.221 -8.445 1.00 87.94 88 CYS A N 1
ATOM 723 C CA . CYS A 1 88 ? -17.492 16.429 -8.491 1.00 87.94 88 CYS A CA 1
ATOM 724 C C . CYS A 1 88 ? -17.207 17.444 -7.376 1.00 87.94 88 CYS A C 1
ATOM 726 O O . CYS A 1 88 ? -17.784 18.529 -7.394 1.00 87.94 88 CYS A O 1
ATOM 728 N N . ASN A 1 89 ? -16.310 17.126 -6.435 1.00 89.12 89 ASN A N 1
ATOM 729 C CA . ASN A 1 89 ? -15.974 17.958 -5.276 1.00 89.12 89 ASN A CA 1
ATOM 730 C C . ASN A 1 89 ? -17.137 18.243 -4.312 1.00 89.12 89 ASN A C 1
ATOM 732 O O . ASN A 1 89 ? -16.993 19.113 -3.454 1.00 89.12 89 ASN A O 1
ATOM 736 N N . GLU A 1 90 ? -18.255 17.521 -4.412 1.00 90.56 90 GLU A N 1
ATOM 737 C CA . GLU A 1 90 ? -19.334 17.610 -3.428 1.00 90.56 90 GLU A CA 1
ATOM 738 C C . GLU A 1 90 ? -18.844 17.132 -2.056 1.00 90.56 90 GLU A C 1
ATOM 740 O O . GLU A 1 90 ? -18.101 16.151 -1.951 1.00 90.56 90 GLU A O 1
ATOM 745 N N . GLU A 1 91 ? -19.229 17.865 -1.014 1.00 91.56 91 GLU A N 1
ATOM 746 C CA . GLU A 1 91 ? -18.822 17.622 0.366 1.00 91.56 91 GLU A CA 1
ATOM 747 C C . GLU A 1 91 ? -19.966 16.989 1.141 1.00 91.56 91 GLU A C 1
ATOM 749 O O . GLU A 1 91 ? -21.114 17.408 1.032 1.00 91.56 91 GLU A O 1
ATOM 754 N N . PHE A 1 92 ? -19.620 16.002 1.955 1.00 88.44 92 PHE A N 1
ATOM 755 C CA . PHE A 1 92 ? -20.558 15.206 2.715 1.00 88.44 92 PHE A CA 1
ATOM 756 C C . PHE A 1 92 ? -20.131 15.128 4.175 1.00 88.44 92 PHE A C 1
ATOM 758 O O . PHE A 1 92 ? -18.994 14.781 4.515 1.00 88.44 92 PHE A O 1
ATOM 765 N N . ARG A 1 93 ? -21.066 15.440 5.057 1.00 89.50 93 ARG A N 1
ATOM 766 C CA . ARG A 1 93 ? -20.928 15.477 6.506 1.00 89.50 93 ARG A CA 1
ATOM 767 C C . ARG A 1 93 ? -21.786 14.393 7.147 1.00 89.50 93 ARG A C 1
ATOM 769 O O . ARG A 1 93 ? -22.569 13.689 6.512 1.00 89.50 93 ARG A O 1
ATOM 776 N N . ASN A 1 94 ? -21.588 14.218 8.447 1.00 85.56 94 ASN A N 1
ATOM 777 C CA . ASN A 1 94 ? -22.328 13.227 9.212 1.00 85.56 94 ASN A CA 1
ATOM 778 C C . ASN A 1 94 ? -23.845 13.479 9.105 1.00 85.56 94 ASN A C 1
ATOM 780 O O . ASN A 1 94 ? -24.291 14.615 9.246 1.00 85.56 94 ASN A O 1
ATOM 784 N N . ASN A 1 95 ? -24.623 12.411 8.936 1.00 84.62 95 ASN A N 1
ATOM 785 C CA . ASN A 1 95 ? -26.070 12.392 8.689 1.00 84.62 95 ASN A CA 1
ATOM 786 C C . ASN A 1 95 ? -26.545 12.858 7.305 1.00 84.62 95 ASN A C 1
ATOM 788 O O . ASN A 1 95 ? -27.758 12.805 7.065 1.00 84.62 95 ASN A O 1
ATOM 792 N N . ASP A 1 96 ? -25.647 13.237 6.393 1.00 87.12 96 ASP A N 1
ATOM 793 C CA . ASP A 1 96 ? -26.040 13.479 5.006 1.00 87.12 96 ASP A CA 1
ATOM 794 C C . ASP A 1 96 ? -26.616 12.198 4.398 1.00 87.12 96 ASP A C 1
ATOM 796 O O . ASP A 1 96 ? -26.215 11.079 4.732 1.00 87.12 96 ASP A O 1
ATOM 800 N N . LYS A 1 97 ? -27.622 12.345 3.536 1.00 83.88 97 LYS A N 1
ATOM 801 C CA . LYS A 1 97 ? -28.209 11.196 2.835 1.00 83.88 97 LYS A CA 1
ATOM 802 C C . LYS A 1 97 ? -27.185 10.664 1.843 1.00 83.88 97 LYS A C 1
ATOM 804 O O . LYS A 1 97 ? -26.429 11.460 1.322 1.00 83.88 97 LYS A O 1
ATOM 809 N N . PHE A 1 98 ? -27.171 9.365 1.580 1.00 79.88 98 PHE A N 1
ATOM 810 C CA . PHE A 1 98 ? -26.407 8.728 0.505 1.00 79.88 98 P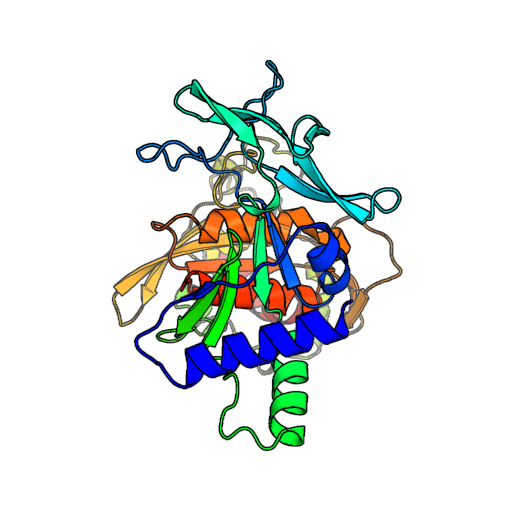HE A CA 1
ATOM 811 C C . PHE A 1 98 ? -27.236 7.654 -0.166 1.00 79.88 98 PHE A C 1
ATOM 813 O O . PHE A 1 98 ? -28.077 7.033 0.486 1.00 79.88 98 PHE A O 1
ATOM 820 N N . GLU A 1 99 ? -26.966 7.398 -1.435 1.00 80.88 99 GLU A N 1
ATOM 821 C CA . GLU A 1 99 ? -27.539 6.279 -2.167 1.00 80.88 99 GLU A CA 1
ATOM 822 C C . GLU A 1 99 ? -26.434 5.273 -2.517 1.00 80.88 99 GLU A C 1
ATOM 824 O O . GLU A 1 99 ? -25.343 5.648 -2.941 1.00 80.88 99 GLU A O 1
ATOM 829 N N . CYS A 1 100 ? -26.666 3.984 -2.265 1.00 78.88 100 CYS A N 1
ATOM 830 C CA . CYS A 1 100 ? -25.759 2.946 -2.759 1.00 78.88 100 CYS A CA 1
ATOM 831 C C . CYS A 1 100 ? -26.088 2.570 -4.206 1.00 78.88 100 CYS A C 1
ATOM 833 O O . CYS A 1 100 ? -27.125 2.963 -4.736 1.00 78.88 100 CYS A O 1
ATOM 835 N N . VAL A 1 101 ? -25.234 1.747 -4.818 1.00 75.38 101 VAL A N 1
ATOM 836 C CA . VAL A 1 101 ? -25.422 1.236 -6.189 1.00 75.38 101 VAL A CA 1
ATOM 837 C C . VAL A 1 101 ? -26.807 0.590 -6.395 1.00 75.38 101 VAL A C 1
ATOM 839 O O . VAL A 1 101 ? -27.429 0.787 -7.435 1.00 75.38 101 VAL A O 1
ATOM 842 N N . ASP A 1 102 ? -27.344 -0.080 -5.371 1.00 78.88 102 ASP A N 1
ATOM 843 C CA . ASP A 1 102 ? -28.677 -0.711 -5.378 1.00 78.88 102 ASP A CA 1
ATOM 844 C C . ASP A 1 102 ? -29.831 0.248 -5.030 1.00 78.88 102 ASP A C 1
ATOM 846 O O . ASP A 1 102 ? -30.937 -0.173 -4.686 1.00 78.88 102 ASP A O 1
ATOM 850 N N . LYS A 1 103 ? -29.592 1.559 -5.083 1.00 80.69 103 LYS A N 1
ATOM 851 C CA . LYS A 1 103 ? -30.586 2.603 -4.791 1.00 80.69 103 LYS A CA 1
ATOM 852 C C . LYS A 1 103 ? -31.123 2.601 -3.358 1.00 80.69 103 LYS A C 1
ATOM 854 O O . LYS A 1 103 ? -32.179 3.168 -3.058 1.00 80.69 103 LYS A O 1
ATOM 859 N N . HIS A 1 104 ? -30.402 1.981 -2.423 1.00 84.06 104 HIS A N 1
ATOM 860 C CA . HIS A 1 104 ? -30.743 2.083 -1.009 1.00 84.06 104 HIS A CA 1
ATOM 861 C C . HIS A 1 104 ? -30.319 3.440 -0.465 1.00 84.06 104 HIS A C 1
ATOM 863 O O . HIS A 1 104 ? -29.136 3.778 -0.463 1.00 84.06 104 HIS A O 1
ATOM 869 N N . ARG A 1 105 ? -31.294 4.189 0.054 1.00 83.62 105 ARG A N 1
ATOM 870 C CA . ARG A 1 105 ? -31.059 5.460 0.739 1.00 83.62 105 ARG A CA 1
ATOM 871 C C . ARG A 1 105 ? -30.618 5.217 2.174 1.00 83.62 105 ARG A C 1
ATOM 873 O O . ARG A 1 105 ? -31.371 4.666 2.975 1.00 83.62 105 ARG A O 1
ATOM 880 N N . ASN A 1 106 ? -29.427 5.694 2.496 1.00 82.25 106 ASN A N 1
ATOM 881 C CA . ASN A 1 106 ? -28.785 5.573 3.795 1.00 82.25 106 ASN A CA 1
ATOM 882 C C . ASN A 1 106 ? -28.500 6.968 4.360 1.00 82.25 106 ASN A C 1
ATOM 884 O O . ASN A 1 106 ? -28.528 7.969 3.642 1.00 82.25 106 ASN A O 1
ATOM 888 N N . LYS A 1 107 ? -28.214 7.038 5.658 1.00 85.62 107 LYS A N 1
ATOM 889 C CA . LYS A 1 107 ? -27.579 8.213 6.263 1.00 85.62 107 LYS A CA 1
ATOM 890 C C . LYS A 1 107 ? -26.106 7.899 6.451 1.00 85.62 107 LYS A C 1
ATOM 892 O O . LYS A 1 107 ? -25.782 6.848 7.005 1.00 85.62 107 LYS A O 1
ATOM 897 N N . LEU A 1 108 ? -25.237 8.804 6.022 1.00 83.81 108 LEU A N 1
ATOM 898 C CA . LEU A 1 108 ? -23.810 8.687 6.255 1.00 83.81 108 LEU A CA 1
ATOM 899 C C . LEU A 1 108 ? -23.537 8.786 7.750 1.00 83.81 108 LEU A C 1
ATOM 901 O O . LEU A 1 108 ? -23.815 9.805 8.377 1.00 83.81 108 LEU A O 1
ATOM 905 N N . VAL A 1 109 ? -22.953 7.732 8.307 1.00 86.81 109 VAL A N 1
ATOM 906 C CA . VAL A 1 109 ? -22.370 7.763 9.646 1.00 86.81 109 VAL A CA 1
ATOM 907 C C . VAL A 1 109 ? -20.864 7.693 9.465 1.00 86.81 109 VAL A C 1
ATOM 909 O O . VAL A 1 109 ? -20.319 6.617 9.211 1.00 86.81 109 VAL A O 1
ATOM 912 N N . LEU A 1 110 ? -20.186 8.840 9.564 1.00 83.88 110 LEU A N 1
ATOM 913 C CA . LEU A 1 110 ? -18.750 8.935 9.269 1.00 83.88 110 LEU A CA 1
ATOM 914 C C . LEU A 1 110 ? -17.918 7.993 10.150 1.00 83.88 110 LEU A C 1
ATOM 916 O O . LEU A 1 110 ? -17.047 7.304 9.638 1.00 83.88 110 LEU A O 1
ATOM 920 N N . ASN A 1 111 ? -18.257 7.861 11.438 1.00 82.88 111 ASN A N 1
ATOM 921 C CA . ASN A 1 111 ? -17.600 6.910 12.351 1.00 82.88 111 ASN A CA 1
ATOM 922 C C . ASN A 1 111 ? -17.642 5.451 11.861 1.00 82.88 111 ASN A C 1
ATOM 924 O O . ASN A 1 111 ? -16.742 4.670 12.161 1.00 82.88 111 ASN A O 1
ATOM 928 N N . ASN A 1 112 ? -18.685 5.076 11.121 1.00 83.81 112 ASN A N 1
ATOM 929 C CA . ASN A 1 112 ? -18.853 3.721 10.591 1.00 83.81 112 ASN A CA 1
ATOM 930 C C . ASN A 1 112 ? -18.261 3.583 9.182 1.00 83.81 112 ASN A C 1
ATOM 932 O O . ASN A 1 112 ? -17.995 2.477 8.720 1.00 83.81 112 ASN A O 1
ATOM 936 N N . SER A 1 113 ? -18.041 4.715 8.515 1.00 85.62 113 SER A N 1
ATOM 937 C CA . SER A 1 113 ? -17.621 4.813 7.117 1.00 85.62 113 SER A CA 1
ATOM 938 C C . SER A 1 113 ? -16.132 5.118 6.974 1.00 85.62 113 SER A C 1
ATOM 940 O O . SER A 1 113 ? -15.687 5.467 5.886 1.00 85.62 113 SER A O 1
ATOM 942 N N . ILE A 1 114 ? -15.361 5.034 8.058 1.00 88.94 114 ILE A N 1
ATOM 943 C CA . ILE A 1 114 ? -13.923 5.293 8.067 1.00 88.94 114 ILE A CA 1
ATOM 944 C C . ILE A 1 114 ? -13.206 4.095 8.687 1.00 88.94 114 ILE A C 1
ATOM 946 O O . ILE A 1 114 ? -13.555 3.633 9.775 1.00 88.94 114 ILE A O 1
ATOM 950 N N . TYR A 1 115 ? -12.174 3.615 7.999 1.00 91.19 115 TYR A N 1
ATOM 951 C CA . TYR A 1 115 ? -11.173 2.732 8.578 1.00 91.19 115 TYR A CA 1
ATOM 952 C C . TYR A 1 115 ? -10.019 3.554 9.135 1.00 91.19 115 TYR A C 1
ATOM 954 O O . TYR A 1 115 ? -9.480 4.420 8.446 1.00 91.19 115 TYR A O 1
ATOM 962 N N . TYR A 1 116 ? -9.595 3.220 10.351 1.00 93.44 116 TYR A N 1
ATOM 963 C CA . TYR A 1 116 ? -8.359 3.732 10.930 1.00 93.44 116 TYR A CA 1
ATOM 964 C C . TYR A 1 116 ? -7.370 2.585 11.112 1.00 93.44 116 TYR A C 1
ATOM 966 O O . TYR A 1 116 ? -7.498 1.792 12.044 1.00 93.44 116 TYR A O 1
ATOM 974 N N . ILE A 1 117 ? -6.387 2.472 10.225 1.00 94.75 117 ILE A N 1
ATOM 975 C CA . ILE A 1 117 ? -5.358 1.425 10.291 1.00 94.75 117 ILE A CA 1
ATOM 976 C C . ILE A 1 117 ? -4.155 1.965 11.057 1.00 94.75 117 ILE A C 1
ATOM 978 O O . ILE A 1 117 ? -3.760 3.119 10.886 1.00 94.75 117 ILE A O 1
ATOM 982 N N . PHE A 1 118 ? -3.560 1.139 11.913 1.00 95.00 118 PHE A N 1
ATOM 983 C CA . PHE A 1 118 ? -2.434 1.562 12.737 1.00 95.00 118 PHE A CA 1
ATOM 984 C C . PHE A 1 118 ? -1.189 1.705 11.873 1.00 95.00 118 PHE A C 1
ATOM 986 O O . PHE A 1 118 ? -0.692 0.725 11.318 1.00 95.00 118 PHE A O 1
ATOM 993 N N . HIS A 1 119 ? -0.663 2.925 11.791 1.00 92.50 119 HIS A N 1
ATOM 994 C CA . HIS A 1 119 ? 0.609 3.165 11.127 1.00 92.50 119 HIS A CA 1
ATOM 995 C C . HIS A 1 119 ? 1.748 2.499 11.929 1.00 92.50 119 HIS A C 1
ATOM 997 O O . HIS A 1 119 ? 1.657 2.437 13.160 1.00 92.50 119 HIS A O 1
ATOM 1003 N N . PRO A 1 120 ? 2.860 2.052 11.307 1.00 90.69 120 PRO A N 1
ATOM 1004 C CA . PRO A 1 120 ? 3.944 1.394 12.043 1.00 90.69 120 PRO A CA 1
ATOM 1005 C C . PRO A 1 120 ? 4.541 2.259 13.159 1.00 90.69 120 PRO A C 1
ATOM 1007 O O . PRO A 1 120 ? 4.939 1.736 14.194 1.00 90.69 120 PRO A O 1
ATOM 1010 N N . LEU A 1 121 ? 4.533 3.586 12.987 1.00 90.38 121 LEU A N 1
ATOM 1011 C CA . LEU A 1 121 ? 4.958 4.534 14.027 1.00 90.38 121 LEU A CA 1
ATOM 1012 C C . LEU A 1 121 ? 4.140 4.386 15.320 1.00 90.38 121 LEU A C 1
ATOM 1014 O O . LEU A 1 121 ? 4.731 4.287 16.389 1.00 90.38 121 LEU A O 1
ATOM 1018 N N . LEU A 1 122 ? 2.809 4.268 15.225 1.00 92.44 122 LEU A N 1
ATOM 1019 C CA . LEU A 1 122 ? 1.953 4.048 16.395 1.00 92.44 122 LEU A CA 1
ATOM 1020 C C . LEU A 1 122 ? 2.298 2.732 17.094 1.00 92.44 122 LEU A C 1
ATOM 1022 O O . LEU A 1 122 ? 2.357 2.674 18.315 1.00 92.44 122 LEU A O 1
ATOM 1026 N N . LYS A 1 123 ? 2.544 1.666 16.326 1.00 93.00 123 LYS A N 1
ATOM 1027 C CA . LYS A 1 123 ? 2.900 0.355 16.887 1.00 93.00 123 LYS A CA 1
ATOM 1028 C C . LYS A 1 123 ? 4.225 0.416 17.660 1.00 93.00 123 LYS A C 1
ATOM 1030 O O . LYS A 1 123 ? 4.326 -0.166 18.737 1.00 93.00 123 LYS A O 1
ATOM 1035 N N . VAL A 1 124 ? 5.217 1.150 17.145 1.00 92.44 124 VAL A N 1
ATOM 1036 C CA . VAL A 1 124 ? 6.497 1.390 17.837 1.00 92.44 124 VAL A CA 1
ATOM 1037 C C . VAL A 1 124 ? 6.280 2.168 19.135 1.00 92.44 124 VAL A C 1
ATOM 1039 O O . VAL A 1 124 ? 6.779 1.751 20.178 1.00 92.44 124 VAL A O 1
ATOM 1042 N N . GLU A 1 125 ? 5.502 3.251 19.096 1.00 92.38 125 GLU A N 1
ATOM 1043 C CA . GLU A 1 125 ? 5.172 4.042 20.290 1.00 92.38 125 GLU A CA 1
ATOM 1044 C C . GLU A 1 125 ? 4.441 3.203 21.347 1.00 92.38 125 GLU A C 1
ATOM 1046 O O . GLU A 1 125 ? 4.818 3.216 22.520 1.00 92.38 125 GLU A O 1
ATOM 1051 N N . LEU A 1 126 ? 3.453 2.406 20.933 1.00 93.81 126 LEU A N 1
ATOM 1052 C CA . LEU A 1 126 ? 2.732 1.489 21.815 1.00 93.81 126 LEU A CA 1
ATOM 1053 C C . LEU A 1 126 ? 3.667 0.452 22.442 1.00 93.81 126 LEU A C 1
ATOM 1055 O O . LEU A 1 126 ? 3.596 0.238 23.647 1.00 93.81 126 LEU A O 1
ATOM 1059 N N . ASN A 1 127 ? 4.590 -0.136 21.677 1.00 94.75 127 ASN A N 1
ATOM 1060 C CA . ASN A 1 127 ? 5.570 -1.085 22.213 1.00 94.75 127 ASN A CA 1
ATOM 1061 C C . ASN A 1 127 ? 6.509 -0.447 23.249 1.00 94.75 127 ASN A C 1
ATOM 1063 O O . ASN A 1 127 ? 6.841 -1.086 24.250 1.00 94.75 127 ASN A O 1
ATOM 1067 N N . CYS A 1 128 ? 6.910 0.813 23.055 1.00 93.69 128 CYS A N 1
ATOM 1068 C CA . CYS A 1 128 ? 7.663 1.558 24.066 1.00 93.69 128 CYS A CA 1
ATOM 1069 C C . CYS A 1 128 ? 6.848 1.732 25.355 1.00 93.69 128 CYS A C 1
ATOM 1071 O O . CYS A 1 128 ? 7.373 1.528 26.450 1.00 93.69 128 CYS A O 1
ATOM 1073 N N . ILE A 1 129 ? 5.557 2.056 25.235 1.00 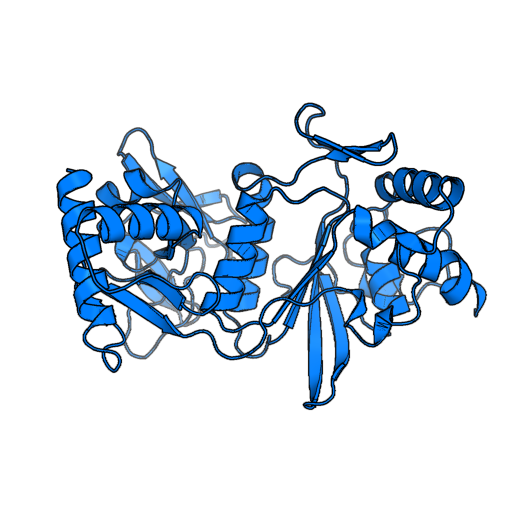92.88 129 ILE A N 1
ATOM 1074 C CA . ILE A 1 129 ? 4.658 2.186 26.388 1.00 92.88 129 ILE A CA 1
ATOM 1075 C C . ILE A 1 129 ? 4.462 0.833 27.084 1.00 92.88 129 ILE A C 1
ATOM 1077 O O . ILE A 1 129 ? 4.574 0.760 28.304 1.00 92.88 129 ILE A O 1
ATOM 1081 N N . PHE A 1 130 ? 4.246 -0.245 26.327 1.00 94.19 130 PHE A N 1
ATOM 1082 C CA . PHE A 1 130 ? 4.082 -1.599 26.863 1.00 94.19 130 PHE A CA 1
ATOM 1083 C C . PHE A 1 130 ? 5.293 -2.022 27.689 1.00 94.19 130 PHE A C 1
ATOM 1085 O O . PHE A 1 130 ? 5.132 -2.525 28.799 1.00 94.19 130 PHE A O 1
ATOM 1092 N N . LYS A 1 131 ? 6.502 -1.734 27.190 1.00 94.19 131 LYS A N 1
ATOM 1093 C CA . LYS A 1 131 ? 7.750 -1.972 27.920 1.00 94.19 131 LYS A CA 1
ATOM 1094 C C . LYS A 1 131 ? 7.801 -1.187 29.233 1.00 94.19 131 LYS A C 1
ATOM 1096 O O . LYS A 1 131 ? 8.129 -1.764 30.261 1.00 94.19 131 LYS A O 1
ATOM 1101 N N . ASN A 1 132 ? 7.448 0.099 29.216 1.00 93.25 132 ASN A N 1
ATOM 1102 C CA . ASN A 1 132 ? 7.441 0.935 30.423 1.00 93.25 132 ASN A CA 1
ATOM 1103 C C . ASN A 1 132 ? 6.387 0.491 31.450 1.00 93.25 132 ASN A C 1
ATOM 1105 O O . ASN A 1 132 ? 6.570 0.688 32.647 1.00 93.25 132 ASN A O 1
ATOM 1109 N N . MET A 1 133 ? 5.293 -0.116 30.985 1.00 92.31 133 MET A N 1
ATOM 1110 C CA . MET A 1 133 ? 4.234 -0.685 31.821 1.00 92.31 133 MET A CA 1
ATOM 1111 C C . MET A 1 133 ? 4.511 -2.136 32.253 1.00 92.31 133 MET A C 1
ATOM 1113 O O . MET A 1 133 ? 3.670 -2.726 32.924 1.00 92.31 133 MET A O 1
ATOM 1117 N N . ASN A 1 134 ? 5.661 -2.716 31.882 1.00 92.44 134 ASN A N 1
ATOM 1118 C CA . ASN A 1 134 ? 6.004 -4.125 32.109 1.00 92.44 134 ASN A CA 1
ATOM 1119 C C . ASN A 1 134 ? 4.947 -5.113 31.580 1.00 92.44 134 ASN A C 1
ATOM 1121 O O . ASN A 1 134 ? 4.714 -6.165 32.176 1.00 92.44 134 ASN A O 1
ATOM 1125 N N . LEU A 1 135 ? 4.302 -4.789 30.456 1.00 90.06 135 LEU A N 1
ATOM 1126 C CA . LEU A 1 135 ? 3.398 -5.725 29.791 1.00 90.06 135 LEU A CA 1
ATOM 1127 C C . LEU A 1 135 ? 4.214 -6.826 29.090 1.00 90.06 135 LEU A C 1
ATOM 1129 O O . LEU A 1 135 ? 5.220 -6.520 28.444 1.00 90.06 135 LEU A O 1
ATOM 1133 N N . PRO A 1 136 ? 3.788 -8.102 29.154 1.00 89.19 136 PRO A N 1
ATOM 1134 C CA . PRO A 1 136 ? 4.551 -9.229 28.608 1.00 89.19 136 PRO A CA 1
ATOM 1135 C C . PRO A 1 136 ? 4.452 -9.353 27.077 1.00 89.19 136 PRO A C 1
ATOM 1137 O O . PRO A 1 136 ? 5.006 -10.281 26.490 1.00 89.19 136 PRO A O 1
ATOM 1140 N N . TYR A 1 137 ? 3.740 -8.438 26.415 1.00 87.69 137 TYR A N 1
ATOM 1141 C CA . TYR A 1 137 ? 3.416 -8.520 24.996 1.00 87.69 137 TYR A CA 1
ATOM 1142 C C . TYR A 1 137 ? 4.049 -7.392 24.187 1.00 87.69 137 TYR A C 1
ATOM 1144 O O . TYR A 1 137 ? 4.233 -6.273 24.661 1.00 87.69 137 TYR A O 1
ATOM 1152 N N . GLN A 1 138 ? 4.300 -7.683 22.911 1.00 91.94 138 GLN A N 1
ATOM 1153 C CA . GLN A 1 138 ? 4.666 -6.699 21.896 1.00 91.94 138 GLN A CA 1
ATOM 1154 C C . GLN A 1 138 ? 3.787 -6.878 20.660 1.00 91.94 138 GLN A C 1
ATOM 1156 O O . GLN A 1 138 ? 3.380 -7.998 20.325 1.00 91.94 138 GLN A O 1
ATOM 1161 N N . ILE A 1 139 ? 3.502 -5.766 19.990 1.00 92.56 139 ILE A N 1
ATOM 1162 C CA . ILE A 1 139 ? 2.915 -5.729 18.655 1.00 92.56 139 ILE A CA 1
ATOM 1163 C C . ILE A 1 139 ? 4.021 -6.060 17.659 1.00 92.56 139 ILE A C 1
ATOM 1165 O O . ILE A 1 139 ? 5.002 -5.323 17.539 1.00 92.56 139 ILE A O 1
ATOM 1169 N N . GLN A 1 140 ? 3.850 -7.159 16.937 1.00 91.25 140 GLN A N 1
ATOM 1170 C CA . GLN A 1 140 ? 4.776 -7.586 15.898 1.00 91.25 140 GLN A CA 1
ATOM 1171 C C . GLN A 1 140 ? 4.429 -6.879 14.585 1.00 91.25 140 GLN A C 1
ATOM 1173 O O . GLN A 1 140 ? 3.453 -7.221 13.922 1.00 91.25 140 GLN A O 1
ATOM 1178 N N . ASN A 1 141 ? 5.223 -5.877 14.197 1.00 85.62 141 ASN A N 1
ATOM 1179 C CA . ASN A 1 141 ? 4.924 -5.023 13.038 1.00 85.62 141 ASN A CA 1
ATOM 1180 C C . ASN A 1 141 ? 4.712 -5.799 11.730 1.00 85.62 141 ASN A C 1
ATOM 1182 O O . ASN A 1 141 ? 3.876 -5.398 10.921 1.00 85.62 141 ASN A O 1
ATOM 1186 N N . ASP A 1 142 ? 5.452 -6.891 11.536 1.00 86.00 142 ASP A N 1
ATOM 1187 C CA . ASP A 1 142 ? 5.440 -7.657 10.289 1.00 86.00 142 ASP A CA 1
ATOM 1188 C C . ASP A 1 142 ? 4.402 -8.784 10.265 1.00 86.00 142 ASP A C 1
ATOM 1190 O O . ASP A 1 142 ? 4.071 -9.271 9.184 1.00 86.00 142 ASP A O 1
ATOM 1194 N N . SER A 1 143 ? 3.866 -9.181 11.425 1.00 89.56 143 SER A N 1
ATOM 1195 C CA . SER A 1 143 ? 2.892 -10.275 11.539 1.00 89.56 143 SER A CA 1
ATOM 1196 C C . SER A 1 143 ? 1.537 -9.863 12.120 1.00 89.56 143 SER A C 1
ATOM 1198 O O . SER A 1 143 ? 0.606 -10.666 12.100 1.00 89.56 143 SER A O 1
ATOM 1200 N N . GLU A 1 144 ? 1.372 -8.619 12.582 1.00 92.38 144 GLU A N 1
ATOM 1201 C CA . GLU A 1 144 ? 0.130 -8.129 13.181 1.00 92.38 144 GLU A CA 1
ATOM 1202 C C . GLU A 1 144 ? -0.308 -6.769 12.624 1.00 92.38 144 GLU A C 1
ATOM 1204 O O . GLU A 1 144 ? 0.443 -5.787 12.581 1.00 92.38 144 GLU A O 1
ATOM 1209 N N . THR A 1 145 ? -1.594 -6.684 12.288 1.00 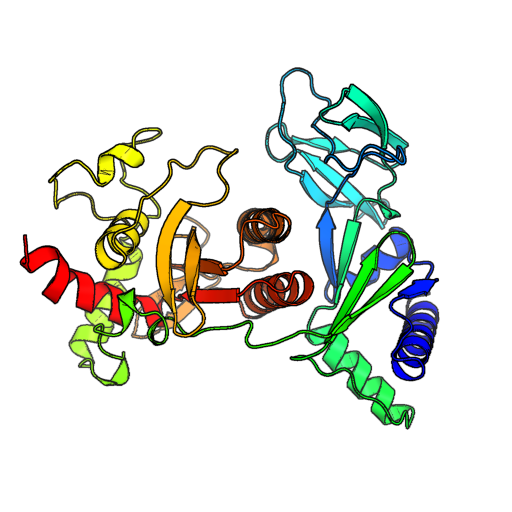93.75 145 THR A N 1
ATOM 1210 C CA . THR A 1 145 ? -2.276 -5.436 11.950 1.00 93.75 145 THR A CA 1
ATOM 1211 C C . THR A 1 145 ? -3.377 -5.157 12.964 1.00 93.75 145 THR A C 1
ATOM 1213 O O . THR A 1 145 ? -4.197 -6.025 13.268 1.00 93.75 145 THR A O 1
ATOM 1216 N N . PHE A 1 146 ? -3.426 -3.910 13.427 1.00 95.94 146 PHE A N 1
ATOM 1217 C CA . PHE A 1 146 ? -4.526 -3.369 14.214 1.00 95.94 146 PHE A CA 1
ATOM 1218 C C . PHE A 1 146 ? -5.254 -2.304 13.403 1.00 95.94 146 PHE A C 1
ATOM 1220 O O . PHE A 1 146 ? -4.625 -1.506 12.702 1.00 95.94 146 PHE A O 1
ATOM 1227 N N . PHE A 1 147 ? -6.579 -2.302 13.482 1.00 95.44 147 PHE A N 1
ATOM 1228 C CA . PHE A 1 147 ? -7.396 -1.274 12.850 1.00 95.44 147 PHE A CA 1
ATOM 1229 C C . PHE A 1 147 ? -8.680 -1.036 13.638 1.00 95.44 147 PHE A C 1
ATOM 1231 O O . PHE A 1 147 ? -9.147 -1.912 14.364 1.00 95.44 147 PHE A O 1
ATOM 1238 N N . ILE A 1 148 ? -9.252 0.152 13.486 1.00 94.31 148 ILE A N 1
ATOM 1239 C CA . ILE A 1 148 ? -10.514 0.547 14.103 1.00 94.31 148 ILE A CA 1
ATOM 1240 C C . ILE A 1 148 ? -11.546 0.759 12.999 1.00 94.31 148 ILE A C 1
ATOM 1242 O O . ILE A 1 148 ? -11.260 1.418 11.996 1.00 94.31 148 ILE A O 1
ATOM 1246 N N . LYS A 1 149 ? -12.739 0.197 13.194 1.00 91.12 149 LYS A N 1
ATOM 1247 C CA . LYS A 1 149 ? -13.924 0.426 12.357 1.00 91.12 149 LYS A CA 1
ATOM 1248 C C . LYS A 1 149 ? -15.168 0.296 13.230 1.00 91.12 149 LYS A C 1
ATOM 1250 O O . LYS A 1 149 ? -15.199 -0.595 14.074 1.00 91.12 149 LYS A O 1
ATOM 1255 N N . GLU A 1 150 ? -16.177 1.145 13.036 1.00 88.31 150 GLU A N 1
ATOM 1256 C CA . GLU A 1 150 ? -17.479 1.015 13.724 1.00 88.31 150 GLU A CA 1
ATOM 1257 C C . GLU A 1 150 ? -17.340 0.913 15.259 1.00 88.31 150 GLU A C 1
ATOM 1259 O O . GLU A 1 150 ? -17.965 0.073 15.902 1.00 88.31 150 GLU A O 1
ATOM 1264 N N . ASN A 1 151 ? -16.478 1.747 15.857 1.00 89.12 151 ASN A N 1
ATOM 1265 C CA . ASN A 1 151 ? -16.179 1.731 17.299 1.00 89.12 151 ASN A CA 1
ATOM 1266 C C . ASN A 1 151 ? -15.709 0.369 17.846 1.00 89.12 151 ASN A C 1
ATOM 1268 O O . ASN A 1 151 ? -15.921 0.048 19.016 1.00 89.12 151 ASN A O 1
ATOM 1272 N N . LYS A 1 152 ? -15.053 -0.433 17.009 1.00 93.19 152 LYS A N 1
ATOM 1273 C CA . LYS A 1 152 ? -14.401 -1.680 17.405 1.00 93.19 152 LYS A CA 1
ATOM 1274 C C . LYS A 1 152 ? -12.941 -1.648 17.001 1.00 93.19 152 LYS A C 1
ATOM 1276 O O . LYS A 1 152 ? -12.605 -1.222 15.895 1.00 93.19 152 LYS A O 1
ATOM 1281 N N . LEU A 1 153 ? -12.085 -2.111 17.903 1.00 96.38 153 LEU A N 1
ATOM 1282 C CA . LEU A 1 153 ? -10.683 -2.387 17.630 1.00 96.38 153 LEU A CA 1
ATOM 1283 C C . LEU A 1 153 ? -10.563 -3.838 17.172 1.00 96.38 153 LEU A C 1
ATOM 1285 O O . LEU A 1 153 ? -11.019 -4.748 17.862 1.00 96.38 153 LEU A O 1
ATOM 1289 N N . TYR A 1 154 ? -9.915 -4.045 16.036 1.00 96.50 154 TYR A N 1
ATOM 1290 C CA . TYR A 1 154 ? -9.670 -5.353 15.448 1.00 96.50 154 TYR A CA 1
ATOM 1291 C C . TYR A 1 154 ? -8.182 -5.682 15.479 1.00 96.50 154 TYR A C 1
ATOM 1293 O O . TYR A 1 154 ? -7.339 -4.804 15.275 1.00 96.50 154 TYR A O 1
ATOM 1301 N N . ARG A 1 155 ? -7.876 -6.969 15.659 1.00 95.19 155 ARG A N 1
ATOM 1302 C CA . ARG A 1 155 ? -6.544 -7.554 15.478 1.00 95.19 155 ARG A CA 1
ATOM 1303 C C . ARG A 1 155 ? -6.609 -8.569 14.344 1.00 95.19 155 ARG A C 1
ATOM 1305 O O . ARG A 1 155 ? -7.520 -9.392 14.283 1.00 95.19 155 ARG A O 1
ATOM 1312 N N . LYS A 1 156 ? -5.633 -8.516 13.440 1.00 93.12 156 LYS A N 1
ATOM 1313 C CA . LYS A 1 156 ? -5.491 -9.477 12.346 1.00 93.12 156 LYS A CA 1
ATOM 1314 C C . LYS A 1 156 ? -4.047 -9.942 12.243 1.00 93.12 156 LYS A C 1
ATOM 1316 O O . LYS A 1 156 ? -3.137 -9.122 12.159 1.00 93.12 156 LYS A O 1
ATOM 1321 N N . GLU A 1 157 ? -3.863 -11.254 12.209 1.00 92.00 157 GLU A N 1
ATOM 1322 C CA . GLU A 1 157 ? -2.567 -11.868 11.931 1.00 92.00 157 GLU A CA 1
ATOM 1323 C C . GLU A 1 157 ? -2.310 -11.917 10.426 1.00 92.00 157 GLU A C 1
ATOM 1325 O O . GLU A 1 157 ? -3.192 -12.257 9.628 1.00 92.00 157 GLU A O 1
ATOM 1330 N N . ILE A 1 158 ? -1.089 -11.568 10.040 1.00 91.19 158 ILE A N 1
ATOM 1331 C CA . ILE A 1 158 ? -0.614 -11.552 8.660 1.00 91.19 158 ILE A CA 1
ATOM 1332 C C . ILE A 1 158 ? -0.057 -12.938 8.336 1.00 91.19 158 ILE A C 1
ATOM 1334 O O . ILE A 1 158 ? 0.689 -13.517 9.125 1.00 91.19 158 ILE A O 1
ATOM 1338 N N . LYS A 1 159 ? -0.435 -13.486 7.178 1.00 87.94 159 LYS A N 1
ATOM 1339 C CA . LYS A 1 159 ? -0.019 -14.828 6.761 1.00 87.94 159 LYS A CA 1
ATOM 1340 C C . LYS A 1 159 ? 0.850 -14.740 5.515 1.00 87.94 159 LYS A C 1
ATOM 1342 O O . LYS A 1 159 ? 0.448 -14.162 4.512 1.00 87.94 159 LYS A O 1
ATOM 1347 N N . GLY A 1 160 ? 2.006 -15.396 5.564 1.00 87.88 160 GLY A N 1
ATOM 1348 C CA . GLY A 1 160 ? 2.925 -15.472 4.434 1.00 87.88 160 GLY A CA 1
ATOM 1349 C C . GLY A 1 160 ? 3.654 -14.159 4.138 1.00 87.88 160 GLY A C 1
ATOM 1350 O O . GLY A 1 160 ? 3.622 -13.201 4.908 1.00 87.88 160 GLY A O 1
ATOM 1351 N N . LYS A 1 161 ? 4.363 -14.143 3.007 1.00 91.88 161 LYS A N 1
ATOM 1352 C CA . LYS A 1 161 ? 5.157 -12.998 2.558 1.00 91.88 161 LYS A CA 1
ATOM 1353 C C . LYS A 1 161 ? 4.262 -11.972 1.859 1.00 91.88 161 LYS A C 1
ATOM 1355 O O . LYS A 1 161 ? 3.608 -12.297 0.872 1.00 91.88 161 LYS A O 1
ATOM 1360 N N . ILE A 1 162 ? 4.275 -10.739 2.363 1.00 94.31 162 ILE A N 1
ATOM 1361 C CA . ILE A 1 162 ? 3.515 -9.613 1.803 1.00 94.31 162 ILE A CA 1
ATOM 1362 C C . ILE A 1 162 ? 4.368 -8.789 0.839 1.00 94.31 162 ILE A C 1
ATOM 1364 O O . ILE A 1 162 ? 3.950 -8.543 -0.286 1.00 94.31 162 ILE A O 1
ATOM 1368 N N . THR A 1 163 ? 5.572 -8.394 1.245 1.00 95.56 163 THR A N 1
ATOM 1369 C CA . THR A 1 163 ? 6.430 -7.510 0.444 1.00 95.56 163 THR A CA 1
ATOM 1370 C C . THR A 1 163 ? 7.421 -8.315 -0.386 1.00 95.56 163 THR A C 1
ATOM 1372 O O . THR A 1 163 ? 8.120 -9.161 0.166 1.00 95.56 163 THR A O 1
ATOM 1375 N N . TYR A 1 164 ? 7.514 -8.027 -1.681 1.00 96.06 164 TYR A N 1
ATOM 1376 C CA . TYR A 1 164 ? 8.467 -8.621 -2.620 1.00 96.06 164 TYR A CA 1
ATOM 1377 C C . TYR A 1 164 ? 9.377 -7.543 -3.212 1.00 96.06 164 TYR A C 1
ATOM 1379 O O . TYR A 1 164 ? 8.935 -6.417 -3.451 1.00 96.06 164 TYR A O 1
ATOM 1387 N N . SER A 1 165 ? 10.626 -7.902 -3.490 1.00 95.50 165 SER A N 1
ATOM 1388 C CA . SER A 1 165 ? 11.521 -7.109 -4.334 1.00 95.50 165 SER A CA 1
ATOM 1389 C C . SER A 1 165 ? 11.220 -7.366 -5.812 1.00 95.50 165 SER A C 1
ATOM 1391 O O . SER A 1 165 ? 10.723 -8.429 -6.192 1.00 95.50 165 SER A O 1
ATOM 1393 N N . TRP A 1 166 ? 11.513 -6.390 -6.671 1.00 95.12 166 TRP A N 1
ATOM 1394 C CA . TRP A 1 166 ? 11.223 -6.494 -8.104 1.00 95.12 166 TRP A CA 1
ATOM 1395 C C . TRP A 1 166 ? 12.010 -7.615 -8.791 1.00 95.12 166 TRP A C 1
ATOM 1397 O O . TRP A 1 166 ? 11.502 -8.224 -9.727 1.00 95.12 166 TRP A O 1
ATOM 1407 N N . ASP A 1 167 ? 13.216 -7.923 -8.317 1.00 93.81 167 ASP A N 1
ATOM 1408 C CA . ASP A 1 167 ? 14.096 -8.963 -8.860 1.00 93.81 167 ASP A CA 1
ATOM 1409 C C . ASP A 1 167 ? 13.653 -10.385 -8.472 1.00 93.81 167 ASP A C 1
ATOM 1411 O O . ASP A 1 167 ? 14.085 -11.368 -9.076 1.00 93.81 167 ASP A O 1
ATOM 1415 N N . GLU A 1 168 ? 12.724 -10.517 -7.520 1.00 94.00 168 GLU A N 1
ATOM 1416 C CA . GLU A 1 168 ? 12.078 -11.794 -7.198 1.00 94.00 168 GLU A CA 1
ATOM 1417 C C . GLU A 1 168 ? 11.024 -12.196 -8.236 1.00 94.00 168 GLU A C 1
ATOM 1419 O O . GLU A 1 168 ? 10.676 -13.376 -8.360 1.00 94.00 168 GLU A O 1
ATOM 1424 N N . LEU A 1 169 ? 10.514 -11.223 -8.990 1.00 94.38 169 LEU A N 1
ATOM 1425 C CA . LEU A 1 169 ? 9.463 -11.417 -9.974 1.00 94.38 169 LEU A CA 1
ATOM 1426 C C . LEU A 1 169 ? 10.036 -12.079 -11.241 1.00 94.38 169 LEU A C 1
ATOM 1428 O O . LEU A 1 169 ? 10.927 -11.509 -11.877 1.00 94.38 169 LEU A O 1
ATOM 1432 N N . PRO A 1 170 ? 9.514 -13.243 -11.678 1.00 92.25 170 PRO A N 1
ATOM 1433 C CA . PRO A 1 170 ? 9.972 -13.956 -12.875 1.00 92.25 170 PRO A CA 1
ATOM 1434 C C . PRO A 1 170 ? 10.258 -13.108 -14.127 1.00 92.25 170 PRO A C 1
ATOM 1436 O O . PRO A 1 170 ? 11.248 -13.359 -14.809 1.00 92.25 170 PRO A O 1
ATOM 1439 N N . ALA A 1 171 ? 9.434 -12.096 -14.405 1.00 91.06 171 ALA A N 1
ATOM 1440 C CA . ALA A 1 171 ? 9.556 -11.211 -15.568 1.00 91.06 171 ALA A CA 1
ATOM 1441 C C . ALA A 1 171 ? 10.825 -10.343 -15.533 1.00 91.06 171 ALA A C 1
ATOM 1443 O O . ALA A 1 171 ? 11.334 -9.952 -16.579 1.00 91.06 171 ALA A O 1
ATOM 1444 N N . PHE A 1 172 ? 11.366 -10.078 -14.343 1.00 93.56 172 PHE A N 1
ATOM 1445 C CA . PHE A 1 172 ? 12.504 -9.182 -14.149 1.00 93.56 172 PHE A CA 1
ATOM 1446 C C . PHE A 1 172 ? 13.779 -9.914 -13.718 1.00 93.56 172 PHE A C 1
ATOM 1448 O O . PHE A 1 172 ? 14.829 -9.288 -13.638 1.00 93.56 172 PHE A O 1
ATOM 1455 N N . LYS A 1 173 ? 13.739 -11.240 -13.521 1.00 91.12 173 LYS A N 1
ATOM 1456 C CA . LYS A 1 173 ? 14.896 -12.049 -13.079 1.00 91.12 173 LYS A CA 1
ATOM 1457 C C . LYS A 1 173 ? 16.147 -11.918 -13.952 1.00 91.12 173 LYS A C 1
ATOM 1459 O O . LYS A 1 173 ? 17.240 -12.221 -13.494 1.00 91.12 173 LYS A O 1
ATOM 1464 N N . LYS A 1 174 ? 15.983 -11.548 -15.226 1.00 92.19 174 LYS A N 1
ATOM 1465 C CA . LYS A 1 174 ? 17.088 -11.363 -16.182 1.00 92.19 174 LYS A CA 1
ATOM 1466 C C . LYS A 1 174 ? 17.662 -9.945 -16.180 1.00 92.19 174 LYS A C 1
ATOM 1468 O O . LYS A 1 174 ? 18.683 -9.727 -16.826 1.00 92.19 174 LYS A O 1
ATOM 1473 N N . ALA A 1 175 ? 17.000 -8.988 -15.533 1.00 94.50 175 ALA A N 1
ATOM 1474 C CA . ALA A 1 175 ? 17.529 -7.641 -15.426 1.00 94.50 175 ALA A CA 1
ATOM 1475 C C . ALA A 1 175 ? 18.681 -7.632 -14.407 1.00 94.50 175 ALA A C 1
ATOM 1477 O O . ALA A 1 175 ? 18.546 -8.236 -13.341 1.00 94.50 175 ALA A O 1
ATOM 1478 N N . PRO A 1 176 ? 19.806 -6.971 -14.720 1.00 95.25 176 PRO A N 1
ATOM 1479 C CA . PRO A 1 176 ? 20.954 -6.944 -13.828 1.00 95.25 176 PRO A CA 1
ATOM 1480 C C . PRO A 1 176 ? 20.628 -6.167 -12.556 1.00 95.25 176 PRO A C 1
ATOM 1482 O O . PRO A 1 176 ? 19.865 -5.191 -12.572 1.00 95.25 176 PRO A O 1
ATOM 1485 N N . LYS A 1 177 ? 21.256 -6.549 -11.449 1.00 94.56 177 LYS A N 1
ATOM 1486 C CA . LYS A 1 177 ? 21.179 -5.762 -10.214 1.00 94.56 177 LYS A CA 1
ATOM 1487 C C . LYS A 1 177 ? 21.921 -4.445 -10.392 1.00 94.56 177 LYS A C 1
ATOM 1489 O O . LYS A 1 177 ? 22.843 -4.340 -11.198 1.00 94.56 177 LYS A O 1
ATOM 1494 N N . ILE A 1 178 ? 21.536 -3.413 -9.645 1.00 93.19 178 ILE A N 1
ATOM 1495 C CA . ILE A 1 178 ? 22.166 -2.095 -9.803 1.00 93.19 178 ILE A CA 1
ATOM 1496 C C . ILE A 1 178 ? 23.668 -2.167 -9.500 1.00 93.19 178 ILE A C 1
ATOM 1498 O O . ILE A 1 178 ? 24.458 -1.487 -10.154 1.00 93.19 178 ILE A O 1
ATOM 1502 N N . GLU A 1 179 ? 24.072 -3.037 -8.571 1.00 93.88 179 GLU A N 1
ATOM 1503 C CA . GLU A 1 179 ? 25.462 -3.297 -8.198 1.00 93.88 179 GLU A CA 1
ATOM 1504 C C . GLU A 1 179 ? 26.296 -3.871 -9.359 1.00 93.88 179 GLU A C 1
ATOM 1506 O O . GLU A 1 179 ? 27.497 -3.619 -9.421 1.00 93.88 179 GLU A O 1
ATOM 1511 N N . GLU A 1 180 ? 25.662 -4.557 -10.311 1.00 95.31 180 GLU A N 1
ATOM 1512 C CA . GLU A 1 180 ? 26.299 -5.147 -11.499 1.00 95.31 180 GLU A CA 1
ATOM 1513 C C . GLU A 1 180 ? 26.509 -4.117 -12.624 1.00 95.31 180 GLU A C 1
ATOM 1515 O O . GLU A 1 180 ? 27.261 -4.356 -13.567 1.00 95.31 180 GLU A O 1
ATOM 1520 N N . LEU A 1 181 ? 25.868 -2.947 -12.533 1.00 96.06 181 LEU A N 1
ATOM 1521 C CA . LEU A 1 181 ? 26.012 -1.864 -13.506 1.00 96.06 181 LEU A CA 1
ATOM 1522 C C . LEU A 1 181 ? 27.217 -0.979 -13.180 1.00 96.06 181 LEU A C 1
ATOM 1524 O O . LEU A 1 181 ? 27.497 -0.699 -12.014 1.00 96.06 181 LEU A O 1
ATOM 1528 N N . THR A 1 182 ? 27.893 -0.459 -14.205 1.00 96.75 182 THR A N 1
ATOM 1529 C CA . THR A 1 182 ? 28.965 0.529 -14.013 1.00 96.75 182 THR A CA 1
ATOM 1530 C C . THR A 1 182 ? 28.401 1.864 -13.523 1.00 96.75 182 THR A C 1
ATOM 1532 O O . THR A 1 182 ? 27.248 2.205 -13.793 1.00 96.75 182 THR A O 1
ATOM 1535 N N . GLN A 1 183 ? 29.221 2.666 -12.838 1.00 95.56 183 GLN A N 1
ATOM 1536 C CA . GLN A 1 183 ? 28.808 3.984 -12.342 1.00 95.56 183 GLN A CA 1
ATOM 1537 C C . GLN A 1 183 ? 28.258 4.887 -13.462 1.00 95.56 183 GLN A C 1
ATOM 1539 O O . GLN A 1 183 ? 27.222 5.524 -13.283 1.00 95.56 183 GLN A O 1
ATOM 1544 N N . ILE A 1 184 ? 28.902 4.877 -14.634 1.00 95.50 184 ILE A N 1
ATOM 1545 C CA . ILE A 1 184 ? 28.483 5.655 -15.810 1.00 95.50 184 ILE A CA 1
ATOM 1546 C C . ILE A 1 184 ? 27.068 5.257 -16.246 1.00 95.50 184 ILE A C 1
ATOM 1548 O O . ILE A 1 184 ? 26.214 6.124 -16.431 1.00 95.50 184 ILE A O 1
ATOM 1552 N N . VAL A 1 185 ? 26.796 3.951 -16.342 1.00 95.06 185 VAL A N 1
ATOM 1553 C CA . VAL A 1 185 ? 25.472 3.431 -16.715 1.00 95.06 185 VAL A CA 1
ATOM 1554 C C . VAL A 1 185 ? 24.427 3.811 -15.667 1.00 95.06 185 VAL A C 1
ATOM 1556 O O . VAL A 1 185 ? 23.345 4.284 -16.016 1.00 95.06 185 VAL A O 1
ATOM 1559 N N . ARG A 1 186 ? 24.741 3.665 -14.374 1.00 96.25 186 ARG A N 1
ATOM 1560 C CA . ARG A 1 186 ? 23.815 4.038 -13.292 1.00 96.25 186 ARG A CA 1
ATOM 1561 C C . ARG A 1 186 ? 23.412 5.510 -13.385 1.00 96.25 186 ARG A C 1
ATOM 1563 O O . ARG A 1 186 ? 22.226 5.825 -13.317 1.00 96.25 186 ARG A O 1
ATOM 1570 N N . GLU A 1 187 ? 24.379 6.406 -13.561 1.00 94.12 187 GLU A N 1
ATOM 1571 C CA . GLU A 1 187 ? 24.128 7.845 -13.683 1.00 94.12 187 GLU A CA 1
ATOM 1572 C C . GLU A 1 187 ? 23.339 8.206 -14.942 1.00 94.12 187 GLU A C 1
ATOM 1574 O O . GLU A 1 187 ? 22.429 9.036 -14.892 1.00 94.12 187 GLU A O 1
ATOM 1579 N N . GLU A 1 188 ? 23.668 7.587 -16.076 1.00 93.38 188 GLU A N 1
ATOM 1580 C CA . GLU A 1 188 ? 22.953 7.793 -17.330 1.00 93.38 188 GLU A CA 1
ATOM 1581 C C . GLU A 1 188 ? 21.467 7.451 -17.177 1.00 93.38 188 GLU A C 1
ATOM 1583 O O . GLU A 1 188 ? 20.596 8.281 -17.454 1.00 93.38 188 GLU A O 1
ATOM 1588 N N . TYR A 1 189 ? 21.165 6.253 -16.677 1.00 92.44 189 TYR A N 1
ATOM 1589 C CA . TYR A 1 189 ? 19.785 5.805 -16.516 1.00 92.44 189 TYR A CA 1
ATOM 1590 C C . TYR A 1 189 ? 19.056 6.551 -15.395 1.00 92.44 189 TYR A C 1
ATOM 1592 O O . TYR A 1 189 ? 17.874 6.861 -15.553 1.00 92.44 189 TYR A O 1
ATOM 1600 N N . ALA A 1 190 ? 19.751 6.963 -14.328 1.00 91.94 190 ALA A N 1
ATOM 1601 C CA . ALA A 1 190 ? 19.188 7.865 -13.323 1.00 91.94 190 ALA A CA 1
ATOM 1602 C C . ALA A 1 190 ? 18.711 9.189 -13.948 1.00 91.94 190 ALA A C 1
ATOM 1604 O O . ALA A 1 190 ? 17.611 9.659 -13.646 1.00 91.94 190 ALA A O 1
ATOM 1605 N N . ARG A 1 191 ? 19.500 9.780 -14.861 1.00 88.62 191 ARG A N 1
ATOM 1606 C CA . ARG A 1 191 ? 19.105 10.996 -15.597 1.00 88.62 191 ARG A CA 1
ATOM 1607 C C . ARG A 1 191 ? 17.920 10.724 -16.525 1.00 88.62 191 ARG A C 1
ATOM 1609 O O . ARG A 1 191 ? 17.021 11.562 -16.602 1.00 88.62 191 ARG A O 1
ATOM 1616 N N . ARG A 1 192 ? 17.885 9.556 -17.180 1.00 87.00 192 ARG A N 1
ATOM 1617 C CA . ARG A 1 192 ? 16.806 9.165 -18.104 1.00 87.00 192 ARG A CA 1
ATOM 1618 C C . ARG A 1 192 ? 15.438 9.035 -17.425 1.00 87.00 192 ARG A C 1
ATOM 1620 O O . ARG A 1 192 ? 14.443 9.422 -18.031 1.00 87.00 192 ARG A O 1
ATOM 1627 N N . ILE A 1 193 ? 15.379 8.568 -16.170 1.00 87.44 193 ILE A N 1
ATOM 1628 C CA . ILE A 1 193 ? 14.114 8.373 -15.422 1.00 87.44 193 ILE A CA 1
ATOM 1629 C C . ILE A 1 193 ? 13.212 9.616 -15.453 1.00 87.44 193 ILE A C 1
ATOM 1631 O O . ILE A 1 193 ? 11.995 9.494 -15.573 1.00 87.44 193 ILE A O 1
ATOM 1635 N N . LYS A 1 194 ? 13.800 10.817 -15.398 1.00 81.38 194 LYS A N 1
ATOM 1636 C CA . LYS A 1 194 ? 13.065 12.092 -15.374 1.00 81.38 194 LYS A CA 1
ATOM 1637 C C . LYS A 1 194 ? 12.235 12.367 -16.627 1.00 81.38 194 LYS A C 1
ATOM 1639 O O . LYS A 1 194 ? 11.309 13.172 -16.555 1.00 81.38 194 LYS A O 1
ATOM 1644 N N . TYR A 1 195 ? 12.573 11.734 -17.747 1.00 79.19 195 TYR A N 1
ATOM 1645 C CA . TYR A 1 195 ? 11.896 11.937 -19.025 1.00 79.19 195 TYR A CA 1
ATOM 1646 C C . TYR A 1 195 ? 10.761 10.937 -19.263 1.00 79.19 195 TYR A C 1
ATOM 1648 O O . TYR A 1 195 ? 9.935 11.167 -20.144 1.00 79.19 195 TYR A O 1
ATOM 1656 N N . PHE A 1 196 ? 10.677 9.856 -18.478 1.00 78.12 196 PHE A N 1
ATOM 1657 C CA . PHE A 1 196 ? 9.586 8.898 -18.615 1.00 78.12 196 PHE A CA 1
ATOM 1658 C C . PHE A 1 196 ? 8.331 9.399 -17.908 1.00 78.12 196 PHE A C 1
ATOM 1660 O O . PHE A 1 196 ? 8.283 9.592 -16.690 1.00 78.12 196 PHE A O 1
ATOM 1667 N N . LEU A 1 197 ? 7.288 9.583 -18.707 1.00 76.56 197 LEU A N 1
ATOM 1668 C CA . LEU A 1 197 ? 5.946 9.879 -18.234 1.00 76.56 197 LEU A CA 1
ATOM 1669 C C . LEU A 1 197 ? 5.216 8.591 -17.842 1.00 76.56 197 LEU A C 1
ATOM 1671 O O . LEU A 1 197 ? 5.613 7.488 -18.224 1.00 76.56 197 LEU A O 1
ATOM 1675 N N . GLU A 1 198 ? 4.112 8.747 -17.110 1.00 73.00 198 GLU A N 1
ATOM 1676 C CA . GLU A 1 198 ? 3.154 7.663 -16.854 1.00 73.00 198 GLU A CA 1
ATOM 1677 C C . GLU A 1 198 ? 2.636 7.112 -18.191 1.00 73.00 198 GLU A C 1
ATOM 1679 O O . GLU A 1 198 ? 2.726 5.916 -18.463 1.00 73.00 198 GLU A O 1
ATOM 1684 N N . ARG A 1 199 ? 2.197 8.016 -19.079 1.00 71.25 199 ARG A N 1
ATOM 1685 C CA . ARG A 1 199 ? 1.557 7.713 -20.369 1.00 71.25 199 ARG A CA 1
ATOM 1686 C C . ARG A 1 199 ? 2.226 8.408 -21.559 1.00 71.25 199 ARG A C 1
ATOM 1688 O O . ARG A 1 199 ? 2.874 9.439 -21.397 1.00 71.25 199 ARG A O 1
ATOM 1695 N N . CYS A 1 200 ? 1.996 7.872 -22.758 1.00 68.69 200 CYS A N 1
ATOM 1696 C CA . CYS A 1 200 ? 2.408 8.451 -24.044 1.00 68.69 200 CYS A CA 1
ATOM 1697 C C . CYS A 1 200 ? 1.770 9.864 -24.234 1.00 68.69 200 CYS A C 1
ATOM 1699 O O . CYS A 1 200 ? 0.583 10.047 -23.945 1.00 68.69 200 CYS A O 1
ATOM 1701 N N . ASN A 1 201 ? 2.535 10.867 -24.704 1.00 55.78 201 ASN A N 1
ATOM 1702 C CA . ASN A 1 201 ? 2.188 12.308 -24.645 1.00 55.78 201 ASN A CA 1
ATOM 1703 C C . ASN A 1 201 ? 0.906 12.733 -25.400 1.00 55.78 201 ASN A C 1
ATOM 1705 O O . ASN A 1 201 ? 0.295 13.732 -25.031 1.00 55.78 201 ASN A O 1
ATOM 1709 N N . ASN A 1 202 ? 0.450 11.972 -26.401 1.00 52.31 202 ASN A N 1
ATOM 1710 C CA . ASN A 1 202 ? -0.611 12.406 -27.325 1.00 52.31 202 ASN A CA 1
ATOM 1711 C C . ASN A 1 202 ? -1.881 11.537 -27.324 1.00 52.31 202 ASN A C 1
ATOM 1713 O O . ASN A 1 202 ? -2.638 11.543 -28.292 1.00 52.31 202 ASN A O 1
ATOM 1717 N N . ARG A 1 203 ? -2.136 10.744 -26.272 1.00 52.19 203 ARG A N 1
ATOM 1718 C CA . ARG A 1 203 ? -3.155 9.676 -26.344 1.00 52.19 203 ARG A CA 1
ATOM 1719 C C . ARG A 1 203 ? -4.053 9.561 -25.114 1.00 52.19 203 ARG A C 1
ATOM 1721 O O . ARG A 1 203 ? -4.178 8.487 -24.526 1.00 52.19 203 ARG A O 1
ATOM 1728 N N . LYS A 1 204 ? -4.756 10.640 -24.745 1.00 43.97 204 LYS A N 1
ATOM 1729 C CA . LYS A 1 204 ? -5.945 10.504 -23.879 1.00 43.97 204 LYS A CA 1
ATOM 1730 C C . LYS A 1 204 ? -6.915 9.538 -24.590 1.00 43.97 204 LYS A C 1
ATOM 1732 O O . LYS A 1 204 ? -7.345 9.846 -25.693 1.00 43.97 204 LYS A O 1
ATOM 1737 N N . LYS A 1 205 ? -7.229 8.387 -23.975 1.00 47.22 205 LYS A N 1
ATOM 1738 C CA . LYS A 1 205 ? -8.122 7.305 -24.471 1.00 47.22 205 LYS A CA 1
ATOM 1739 C C . LYS A 1 205 ? -7.538 6.251 -25.432 1.00 47.22 205 LYS A C 1
ATOM 1741 O O . LYS A 1 205 ? -8.260 5.332 -25.795 1.00 47.22 205 LYS A O 1
ATOM 1746 N N . MET A 1 206 ? -6.253 6.303 -25.806 1.00 47.50 206 MET A N 1
ATOM 1747 C CA . MET A 1 206 ? -5.661 5.328 -26.750 1.00 47.50 206 MET A CA 1
ATOM 1748 C C . MET A 1 206 ? -4.503 4.486 -26.176 1.00 47.50 206 MET A C 1
ATOM 1750 O O . MET A 1 206 ? -3.788 3.847 -26.948 1.00 47.50 206 MET A O 1
ATOM 1754 N N . CYS A 1 207 ? -4.317 4.423 -24.849 1.00 51.00 207 CYS A N 1
ATOM 1755 C CA . CYS A 1 207 ? -3.238 3.632 -24.221 1.00 51.00 207 CYS A CA 1
ATOM 1756 C C . CYS A 1 207 ? -3.248 2.143 -24.613 1.00 51.00 207 CYS A C 1
ATOM 1758 O O . CYS A 1 207 ? -2.184 1.628 -24.944 1.00 51.00 207 CYS A O 1
ATOM 1760 N N . ARG A 1 208 ? -4.423 1.494 -24.727 1.00 48.25 208 ARG A N 1
ATOM 1761 C CA . ARG A 1 208 ? -4.544 0.112 -25.259 1.00 48.25 208 ARG A CA 1
ATOM 1762 C C . ARG A 1 208 ? -3.839 -0.072 -26.609 1.00 48.25 208 ARG A C 1
ATOM 1764 O O . ARG A 1 208 ? -3.273 -1.121 -26.878 1.00 48.25 208 ARG A O 1
ATOM 1771 N N . SER A 1 209 ? -3.820 0.971 -27.443 1.00 46.62 209 SER A N 1
ATOM 1772 C CA . SER A 1 209 ? -3.142 0.969 -28.746 1.00 46.62 209 SER A CA 1
ATOM 1773 C C . SER A 1 209 ? -1.689 1.473 -28.714 1.00 46.62 209 SER A C 1
ATOM 1775 O O . SER A 1 209 ? -1.017 1.378 -29.741 1.00 46.62 209 SER A O 1
ATOM 1777 N N . CYS A 1 210 ? -1.177 2.015 -27.593 1.00 50.88 210 CYS A N 1
ATOM 1778 C CA . CYS A 1 210 ? 0.242 2.414 -27.483 1.00 50.88 210 CYS A CA 1
ATOM 1779 C C . CYS A 1 210 ? 1.154 1.164 -27.516 1.00 50.88 210 CYS A C 1
ATOM 1781 O O . CYS A 1 210 ? 2.233 1.232 -28.100 1.00 50.88 210 CYS A O 1
ATOM 1783 N N . HIS A 1 211 ? 0.679 0.006 -27.025 1.00 49.41 211 HIS A N 1
ATOM 1784 C CA . HIS A 1 211 ? 1.335 -1.303 -27.216 1.00 49.41 211 HIS A CA 1
ATOM 1785 C C . HIS A 1 211 ? 1.292 -1.801 -28.662 1.00 49.41 211 HIS A C 1
ATOM 1787 O O . HIS A 1 211 ? 2.240 -2.410 -29.134 1.00 49.41 211 HIS A O 1
ATOM 1793 N N . LEU A 1 212 ? 0.196 -1.536 -29.379 1.00 44.97 212 LEU A N 1
ATOM 1794 C CA . LEU A 1 212 ? -0.017 -2.048 -30.738 1.00 44.97 212 LEU A CA 1
ATOM 1795 C C . LEU A 1 212 ? 0.726 -1.243 -31.816 1.00 44.97 212 LEU A C 1
ATOM 1797 O O . LEU A 1 212 ? 0.868 -1.698 -32.948 1.00 44.97 212 LEU A O 1
ATOM 1801 N N . ASN A 1 213 ? 1.193 -0.032 -31.497 1.00 46.94 213 ASN A N 1
ATOM 1802 C CA . ASN A 1 213 ? 1.911 0.807 -32.447 1.00 46.94 213 ASN A CA 1
ATOM 1803 C C . ASN A 1 213 ? 3.425 0.608 -32.313 1.00 46.94 213 ASN A C 1
ATOM 1805 O O . ASN A 1 213 ? 4.021 1.014 -31.316 1.00 46.94 213 ASN A O 1
ATOM 1809 N N . LYS A 1 214 ? 4.063 0.116 -33.386 1.00 52.16 214 LYS A N 1
ATOM 1810 C CA . LYS A 1 214 ? 5.526 -0.042 -33.555 1.00 52.16 214 LYS A CA 1
ATOM 1811 C C . LYS A 1 214 ? 6.343 1.263 -33.469 1.00 52.16 214 LYS A C 1
ATOM 1813 O O . LYS A 1 214 ? 7.523 1.285 -33.809 1.00 52.16 214 LYS A O 1
ATOM 1818 N N . LYS A 1 215 ? 5.743 2.381 -33.054 1.00 52.72 215 LYS A N 1
ATOM 1819 C CA . LYS A 1 215 ? 6.451 3.654 -32.909 1.00 52.72 215 LYS A CA 1
ATOM 1820 C C . LYS A 1 215 ? 7.316 3.589 -31.647 1.00 52.72 215 LYS A C 1
ATOM 1822 O O . LYS A 1 215 ? 6.831 3.791 -30.533 1.00 52.72 215 LYS A O 1
ATOM 1827 N N . LYS A 1 216 ? 8.603 3.282 -31.848 1.00 52.38 216 LYS A N 1
ATOM 1828 C CA . LYS A 1 216 ? 9.668 3.271 -30.824 1.00 52.38 216 LYS A CA 1
ATOM 1829 C C . LYS A 1 216 ? 9.911 4.668 -30.204 1.00 52.38 216 LYS A C 1
ATOM 1831 O O . LYS A 1 216 ? 10.580 4.771 -29.186 1.00 52.38 216 LYS A O 1
ATOM 1836 N N . GLU A 1 217 ? 9.338 5.726 -30.783 1.00 50.47 217 GLU A N 1
ATOM 1837 C CA . GLU A 1 217 ? 9.578 7.139 -30.439 1.00 50.47 217 GLU A CA 1
ATOM 1838 C C . GLU A 1 217 ? 8.785 7.656 -29.218 1.00 50.47 217 GLU A C 1
ATOM 1840 O O . GLU A 1 217 ? 9.163 8.667 -28.633 1.00 50.47 217 GLU A O 1
ATOM 1845 N N . GLU A 1 218 ? 7.720 6.969 -28.780 1.00 64.06 218 GLU A N 1
ATOM 1846 C CA . GLU A 1 218 ? 6.934 7.350 -27.591 1.00 64.06 218 GLU A CA 1
ATOM 1847 C C . GLU A 1 218 ? 7.039 6.264 -26.501 1.00 64.06 218 GLU A C 1
ATOM 1849 O O . GLU A 1 218 ? 6.212 5.355 -26.428 1.00 64.06 218 GLU A O 1
ATOM 1854 N N . ILE A 1 219 ? 8.076 6.337 -25.655 1.00 72.69 219 ILE A N 1
ATOM 1855 C CA . ILE A 1 219 ? 8.307 5.383 -24.554 1.00 72.69 219 ILE A CA 1
ATOM 1856 C C . ILE A 1 219 ? 7.829 5.988 -23.228 1.00 72.69 219 ILE A C 1
ATOM 1858 O O . ILE A 1 219 ? 8.305 7.040 -22.804 1.00 72.69 219 ILE A O 1
ATOM 1862 N N . CYS A 1 220 ? 6.905 5.305 -22.550 1.00 80.56 220 CYS A N 1
ATOM 1863 C CA . CYS A 1 220 ? 6.443 5.632 -21.198 1.00 80.56 220 CYS A CA 1
ATOM 1864 C C . CYS A 1 220 ? 6.621 4.437 -20.252 1.00 80.56 220 CYS A C 1
ATOM 1866 O O . CYS A 1 220 ? 6.844 3.310 -20.703 1.00 80.56 220 CYS A O 1
ATOM 1868 N N . LEU A 1 221 ? 6.492 4.670 -18.940 1.00 84.69 221 LEU A N 1
ATOM 1869 C CA . LEU A 1 221 ? 6.636 3.609 -17.936 1.00 84.69 221 LEU A CA 1
ATOM 1870 C C . LEU A 1 221 ? 5.634 2.465 -18.164 1.00 84.69 221 LEU A C 1
ATOM 1872 O O . LEU A 1 221 ? 6.025 1.305 -18.113 1.00 84.69 221 LEU A O 1
ATOM 1876 N N . LEU A 1 222 ? 4.377 2.766 -18.510 1.00 83.75 222 LEU A N 1
ATOM 1877 C CA . LEU A 1 222 ? 3.379 1.726 -18.800 1.00 83.75 222 LEU A CA 1
ATOM 1878 C C . LEU A 1 222 ? 3.793 0.793 -19.941 1.00 83.75 222 LEU A C 1
ATOM 1880 O O . LEU A 1 222 ? 3.630 -0.424 -19.838 1.00 83.75 222 LEU A O 1
ATOM 1884 N N . LYS A 1 223 ? 4.362 1.356 -21.013 1.00 80.19 223 LYS A N 1
ATOM 1885 C CA . LYS A 1 223 ? 4.843 0.589 -22.166 1.00 80.19 223 LYS A CA 1
ATOM 1886 C C . LYS A 1 223 ? 5.991 -0.333 -21.770 1.00 80.19 223 LYS A C 1
ATOM 1888 O O . LYS A 1 223 ? 5.901 -1.532 -22.007 1.00 80.19 223 LYS A O 1
ATOM 1893 N N . ILE A 1 224 ? 6.994 0.217 -21.083 1.00 87.19 224 ILE A N 1
ATOM 1894 C CA . ILE A 1 224 ? 8.162 -0.528 -20.594 1.00 87.19 224 ILE A CA 1
ATOM 1895 C C . ILE A 1 224 ? 7.727 -1.732 -19.756 1.00 87.19 224 ILE A C 1
ATOM 1897 O O . ILE A 1 224 ? 8.135 -2.859 -20.022 1.00 87.19 224 ILE A O 1
ATOM 1901 N N . PHE A 1 225 ? 6.877 -1.506 -18.754 1.00 89.12 225 PHE A N 1
ATOM 1902 C CA . PHE A 1 225 ? 6.469 -2.568 -17.839 1.00 89.12 225 PHE A CA 1
ATOM 1903 C C . PHE A 1 225 ? 5.612 -3.628 -18.521 1.00 89.12 225 PHE A C 1
ATOM 1905 O O . PHE A 1 225 ? 5.807 -4.813 -18.259 1.00 89.12 225 PHE A O 1
ATOM 1912 N N . SER A 1 226 ? 4.718 -3.235 -19.426 1.00 83.56 226 SER A N 1
ATOM 1913 C CA . SER A 1 226 ? 3.904 -4.203 -20.166 1.00 83.56 226 SER A CA 1
ATOM 1914 C C . SER A 1 226 ? 4.744 -5.033 -21.139 1.00 83.56 226 SER A C 1
ATOM 1916 O O . SER A 1 226 ? 4.536 -6.235 -21.224 1.00 83.56 226 SER A O 1
ATOM 1918 N N . GLU A 1 227 ? 5.726 -4.445 -21.827 1.00 85.44 227 GLU A N 1
ATOM 1919 C CA . GLU A 1 227 ? 6.596 -5.189 -22.753 1.00 85.44 227 GLU A CA 1
ATOM 1920 C C . GLU A 1 227 ? 7.529 -6.162 -22.022 1.00 85.44 227 GLU A C 1
ATOM 1922 O O . GLU A 1 227 ? 7.629 -7.322 -22.415 1.00 85.44 227 GLU A O 1
ATOM 1927 N N . ILE A 1 228 ? 8.159 -5.743 -20.914 1.00 87.69 228 ILE A N 1
ATOM 1928 C CA . ILE A 1 228 ? 9.011 -6.641 -20.107 1.00 87.69 228 ILE A CA 1
ATOM 1929 C C . ILE A 1 228 ? 8.207 -7.831 -19.570 1.00 87.69 228 ILE A C 1
ATOM 1931 O O . ILE A 1 228 ? 8.717 -8.949 -19.490 1.00 87.69 228 ILE A O 1
ATOM 1935 N N . SER A 1 229 ? 6.960 -7.585 -19.170 1.00 86.56 229 SER A N 1
ATOM 1936 C CA . SER A 1 229 ? 6.125 -8.574 -18.491 1.00 86.56 229 SER A CA 1
ATOM 1937 C C . SER A 1 229 ? 5.186 -9.360 -19.403 1.00 86.56 229 SER A C 1
ATOM 1939 O O . SER A 1 229 ? 4.480 -10.238 -18.908 1.00 86.56 229 SER A O 1
ATOM 1941 N N . ASN A 1 230 ? 5.175 -9.073 -20.710 1.00 84.25 230 ASN A N 1
ATOM 1942 C CA . ASN A 1 230 ? 4.161 -9.568 -21.645 1.00 84.25 230 ASN A CA 1
ATOM 1943 C C . ASN A 1 230 ? 2.720 -9.293 -21.149 1.00 84.25 230 ASN A C 1
ATOM 1945 O O . ASN A 1 230 ? 1.836 -10.150 -21.199 1.00 84.25 230 ASN A O 1
ATOM 1949 N N . GLY A 1 231 ? 2.525 -8.100 -20.589 1.00 83.94 231 GLY A N 1
ATOM 1950 C CA . GLY A 1 231 ? 1.283 -7.606 -20.012 1.00 83.94 231 GLY A CA 1
ATOM 1951 C C . GLY A 1 231 ? 0.465 -6.724 -20.947 1.00 83.94 231 GLY A C 1
ATOM 1952 O O . GLY A 1 231 ? 0.769 -6.552 -22.127 1.00 83.94 231 GLY A O 1
ATOM 1953 N N . GLN A 1 232 ? -0.570 -6.112 -20.380 1.00 80.06 232 GLN A N 1
ATOM 1954 C CA . GLN A 1 232 ? -1.431 -5.145 -21.054 1.00 80.06 232 GLN A CA 1
ATOM 1955 C C . GLN A 1 232 ? -1.524 -3.869 -20.215 1.00 80.06 232 GLN A C 1
ATOM 1957 O O . GLN A 1 232 ? -1.863 -3.947 -19.034 1.00 80.06 232 GLN A O 1
ATOM 1962 N N . ALA A 1 233 ? -1.273 -2.693 -20.805 1.00 75.56 233 ALA A N 1
ATOM 1963 C CA . ALA A 1 233 ? -1.666 -1.445 -20.157 1.00 75.56 233 ALA A CA 1
ATOM 1964 C C . ALA A 1 233 ? -3.128 -1.113 -20.417 1.00 75.56 233 ALA A C 1
ATOM 1966 O O . ALA A 1 233 ? -3.724 -1.373 -21.471 1.00 75.56 233 ALA A O 1
ATOM 1967 N N . HIS A 1 234 ? -3.671 -0.454 -19.418 1.00 71.06 234 HIS A N 1
ATOM 1968 C CA . HIS A 1 234 ? -5.036 -0.019 -19.311 1.00 71.06 234 HIS A CA 1
ATOM 1969 C C . HIS A 1 234 ? -5.098 1.498 -19.546 1.00 71.06 234 HIS A C 1
ATOM 1971 O O . HIS A 1 234 ? -4.149 2.231 -19.238 1.00 71.06 234 HIS A O 1
ATOM 1977 N N . PRO A 1 235 ? -6.139 2.017 -20.218 1.00 59.66 235 PRO A N 1
ATOM 1978 C CA . PRO A 1 235 ? -6.351 3.450 -20.245 1.00 59.66 235 PRO A CA 1
ATOM 1979 C C . PRO A 1 235 ? -6.594 3.958 -18.819 1.00 59.66 235 PRO A C 1
ATOM 1981 O O . PRO A 1 235 ? -7.344 3.379 -18.060 1.00 59.66 235 PRO A O 1
ATOM 1984 N N . HIS A 1 236 ? -5.999 5.094 -18.454 1.00 53.34 236 HIS A N 1
ATOM 1985 C CA . HIS A 1 236 ? -6.434 5.815 -17.255 1.00 53.34 236 HIS A CA 1
ATOM 1986 C C . HIS A 1 236 ? -7.854 6.357 -17.496 1.00 53.34 236 HIS A C 1
ATOM 1988 O O . HIS A 1 236 ? -8.014 7.497 -17.952 1.00 53.34 236 HIS A O 1
ATOM 1994 N N . SER A 1 237 ? -8.876 5.540 -17.265 1.00 48.38 237 SER A N 1
ATOM 1995 C CA . SER A 1 237 ? -10.223 6.005 -16.952 1.00 48.38 237 SER A CA 1
ATOM 1996 C C . SER A 1 237 ? -10.407 5.925 -15.434 1.00 48.38 237 SER A C 1
ATOM 1998 O O . SER A 1 237 ? -9.736 5.136 -14.773 1.00 48.38 237 SER A O 1
ATOM 2000 N N . GLY A 1 238 ? -11.227 6.810 -14.860 1.00 41.88 238 GLY A N 1
ATOM 2001 C CA . GLY A 1 238 ? -11.411 6.890 -13.402 1.00 41.88 238 GLY A CA 1
ATOM 2002 C C . GLY A 1 238 ? -11.947 5.599 -12.778 1.00 41.88 238 GLY A C 1
ATOM 2003 O O . GLY A 1 238 ? -11.796 5.410 -11.582 1.00 41.88 238 GLY A O 1
ATOM 2004 N N . ASP A 1 239 ? -12.485 4.700 -13.603 1.00 43.28 239 ASP A N 1
ATOM 2005 C CA . ASP A 1 239 ? -13.157 3.472 -13.187 1.00 43.28 239 ASP A CA 1
ATOM 2006 C C . ASP A 1 239 ? -12.243 2.228 -13.282 1.00 43.28 239 ASP A C 1
ATOM 2008 O O . ASP A 1 239 ? -12.699 1.102 -13.080 1.00 43.28 239 ASP A O 1
ATOM 2012 N N . GLU A 1 240 ? -10.959 2.387 -13.640 1.00 52.00 240 GLU A N 1
ATOM 2013 C CA . GLU A 1 240 ? -10.047 1.261 -13.882 1.00 52.00 240 GLU A CA 1
ATOM 2014 C C . GLU A 1 240 ? -9.180 0.904 -12.664 1.00 52.00 240 GLU A C 1
ATOM 2016 O O . GLU A 1 240 ? -8.452 1.726 -12.109 1.00 52.00 240 GLU A O 1
ATOM 2021 N N . PHE A 1 241 ? -9.210 -0.385 -12.307 1.00 63.97 241 PHE A N 1
ATOM 2022 C CA . PHE A 1 241 ? -8.532 -1.018 -11.169 1.00 63.97 241 PHE A CA 1
ATOM 2023 C C . PHE A 1 241 ? -6.994 -0.985 -11.231 1.00 63.97 241 PHE A C 1
ATOM 2025 O O . PHE A 1 241 ? -6.338 -1.609 -10.416 1.00 63.97 241 PHE A O 1
ATOM 2032 N N . GLY A 1 242 ? -6.366 -0.307 -12.184 1.00 68.56 242 GLY A N 1
ATOM 2033 C CA . GLY A 1 242 ? -4.911 -0.254 -12.303 1.00 68.56 242 GLY A CA 1
ATOM 2034 C C . GLY A 1 242 ? -4.470 0.150 -13.697 1.00 68.56 242 GLY A C 1
ATOM 2035 O O . GLY A 1 242 ? -5.218 0.018 -14.664 1.00 68.56 242 GLY A O 1
ATOM 2036 N N . ASP A 1 243 ? -3.234 0.619 -13.801 1.00 79.81 243 ASP A N 1
ATOM 2037 C CA . ASP A 1 243 ? -2.704 1.204 -15.027 1.00 79.81 243 ASP A CA 1
ATOM 2038 C C . ASP A 1 243 ? -2.154 0.130 -15.985 1.00 79.81 243 ASP A C 1
ATOM 2040 O O . ASP A 1 243 ? -2.093 0.341 -17.198 1.00 79.81 243 ASP A O 1
ATOM 2044 N N . PHE A 1 244 ? -1.771 -1.042 -15.469 1.00 85.19 244 PHE A N 1
ATOM 2045 C CA . PHE A 1 244 ? -1.409 -2.215 -16.269 1.00 85.19 244 PHE A CA 1
ATOM 2046 C C . PHE A 1 244 ? -1.628 -3.521 -15.504 1.00 85.19 244 PHE A C 1
ATOM 2048 O O . PHE A 1 244 ? -1.690 -3.529 -14.276 1.00 85.19 244 PHE A O 1
ATOM 2055 N N . VAL A 1 245 ? -1.724 -4.636 -16.225 1.00 89.19 245 VAL A N 1
ATOM 2056 C CA . VAL A 1 245 ? -1.859 -5.975 -15.643 1.00 89.19 245 VAL A CA 1
ATOM 2057 C C . VAL A 1 245 ? -1.018 -6.985 -16.410 1.00 89.19 245 VAL A C 1
ATOM 2059 O O . VAL A 1 245 ? -0.907 -6.914 -17.636 1.00 89.19 245 VAL A O 1
ATOM 2062 N N . PHE A 1 246 ? -0.429 -7.943 -15.698 1.00 91.19 246 PHE A N 1
ATOM 2063 C CA . PHE A 1 246 ? 0.271 -9.056 -16.331 1.00 91.19 246 PHE A CA 1
ATOM 2064 C C . PHE A 1 246 ? 0.228 -10.336 -15.487 1.00 91.19 246 PHE A C 1
ATOM 2066 O O . PHE A 1 246 ? 0.288 -10.269 -14.255 1.00 91.19 246 PHE A O 1
ATOM 2073 N N . PRO A 1 247 ? 0.140 -11.511 -16.132 1.00 92.19 247 PRO A N 1
ATOM 2074 C CA . PRO A 1 247 ? 0.219 -12.790 -15.448 1.00 92.19 247 PRO A CA 1
ATOM 2075 C C . PRO A 1 247 ? 1.676 -13.154 -15.134 1.00 92.19 247 PRO A C 1
ATOM 2077 O O . PRO A 1 247 ? 2.588 -12.926 -15.929 1.00 92.19 247 PRO A O 1
ATOM 2080 N N . GLN A 1 248 ? 1.906 -13.778 -13.983 1.00 91.69 248 GLN A N 1
ATOM 2081 C CA . GLN A 1 248 ? 3.224 -14.226 -13.564 1.00 91.69 248 GLN A CA 1
ATOM 2082 C C . GLN A 1 248 ? 3.163 -15.564 -12.828 1.00 91.69 248 GLN A C 1
ATOM 2084 O O . GLN A 1 248 ? 2.438 -15.733 -11.849 1.00 91.69 248 GLN A O 1
ATOM 2089 N N . GLN A 1 249 ? 3.955 -16.525 -13.303 1.00 92.00 249 GLN A N 1
ATOM 2090 C CA . GLN A 1 249 ? 4.024 -17.860 -12.721 1.00 92.00 249 GLN A CA 1
ATOM 2091 C C . GLN A 1 249 ? 5.003 -17.891 -11.541 1.00 92.00 249 GLN A C 1
ATOM 2093 O O . GLN A 1 249 ? 6.218 -17.806 -11.726 1.00 92.00 249 GLN A O 1
ATOM 2098 N N . PHE A 1 250 ? 4.477 -18.068 -10.332 1.00 89.75 250 PHE A N 1
ATOM 2099 C CA . PHE A 1 250 ? 5.260 -18.365 -9.133 1.00 89.75 250 PHE A CA 1
ATOM 2100 C C . PHE A 1 250 ? 5.283 -19.875 -8.858 1.00 89.75 250 PHE A C 1
ATOM 2102 O O . PHE A 1 250 ? 4.540 -20.650 -9.465 1.00 89.75 250 PHE A O 1
ATOM 2109 N N . SER A 1 251 ? 6.121 -20.307 -7.911 1.00 88.19 251 SER A N 1
ATOM 2110 C CA . SER A 1 251 ? 6.196 -21.715 -7.487 1.00 88.19 251 SER A CA 1
ATOM 2111 C C . SER A 1 251 ? 4.879 -22.241 -6.907 1.00 88.19 251 SER A C 1
ATOM 2113 O O . SER A 1 251 ? 4.591 -23.425 -7.023 1.00 88.19 251 SER A O 1
ATOM 2115 N N . TYR A 1 252 ? 4.074 -21.365 -6.307 1.00 87.44 252 TYR A N 1
ATOM 2116 C CA . TYR A 1 252 ? 2.785 -21.696 -5.697 1.00 87.44 252 TYR A CA 1
ATOM 2117 C C . TYR A 1 252 ? 1.584 -21.466 -6.632 1.00 87.44 252 TYR A C 1
ATOM 2119 O O . TYR A 1 252 ? 0.446 -21.642 -6.203 1.00 87.44 252 TYR A O 1
ATOM 2127 N N . GLY A 1 253 ? 1.805 -21.040 -7.881 1.00 90.12 253 GLY A N 1
ATOM 2128 C CA . GLY A 1 253 ? 0.736 -20.831 -8.859 1.00 90.12 253 GLY A CA 1
ATOM 2129 C C . GLY A 1 253 ? 0.862 -19.549 -9.680 1.00 90.12 253 GLY A C 1
ATOM 2130 O O . GLY A 1 253 ? 1.800 -18.765 -9.524 1.00 90.12 253 GLY A O 1
ATOM 2131 N N . LEU A 1 254 ? -0.107 -19.365 -10.576 1.00 91.81 254 LEU A N 1
ATOM 2132 C CA . LEU A 1 254 ? -0.238 -18.177 -11.412 1.00 91.81 254 LEU A CA 1
ATOM 2133 C C . LEU A 1 254 ? -0.852 -17.027 -10.607 1.00 91.81 254 LEU A C 1
ATOM 2135 O O . LEU A 1 254 ? -1.876 -17.199 -9.941 1.00 91.81 254 LEU A O 1
ATOM 2139 N N . GLU A 1 255 ? -0.242 -15.852 -10.700 1.00 92.12 255 GLU A N 1
ATOM 2140 C CA . GLU A 1 255 ? -0.745 -14.609 -10.120 1.00 92.12 255 GLU A CA 1
ATOM 2141 C C . GLU A 1 255 ? -0.910 -13.554 -11.206 1.00 92.12 255 GLU A C 1
ATOM 2143 O O . GLU A 1 255 ? -0.043 -13.408 -12.062 1.00 92.12 255 GLU A O 1
ATOM 2148 N N . ASN A 1 256 ? -1.994 -12.784 -11.139 1.00 92.06 256 ASN A N 1
ATOM 2149 C CA . ASN A 1 256 ? -2.135 -11.571 -11.935 1.00 92.06 256 ASN A CA 1
ATOM 2150 C C . ASN A 1 256 ? -1.637 -10.396 -11.098 1.00 92.06 256 ASN A C 1
ATOM 2152 O O . ASN A 1 256 ? -2.174 -10.124 -10.022 1.00 92.06 256 ASN A O 1
ATOM 2156 N N . ILE A 1 257 ? -0.596 -9.725 -11.583 1.00 93.69 257 ILE A N 1
ATOM 2157 C CA . ILE A 1 257 ? -0.039 -8.535 -10.948 1.00 93.69 257 ILE A CA 1
ATOM 2158 C C . ILE A 1 257 ? -0.705 -7.314 -11.561 1.00 93.69 257 ILE A C 1
ATOM 2160 O O . ILE A 1 257 ? -0.630 -7.120 -12.775 1.00 93.69 257 ILE A O 1
ATOM 2164 N N . ILE A 1 258 ? -1.326 -6.492 -10.716 1.00 92.62 258 ILE A N 1
ATOM 2165 C CA . ILE A 1 258 ? -1.948 -5.231 -11.125 1.00 92.62 258 ILE A CA 1
ATOM 2166 C C . ILE A 1 258 ? -1.046 -4.068 -10.730 1.00 92.62 258 ILE A C 1
ATOM 2168 O O . ILE A 1 258 ? -0.635 -3.949 -9.578 1.00 92.62 258 ILE A O 1
ATOM 2172 N N . GLY A 1 259 ? -0.704 -3.228 -11.698 1.00 91.44 259 GLY A N 1
ATOM 2173 C CA . GLY A 1 259 ? 0.272 -2.162 -11.565 1.00 91.44 259 GLY A CA 1
ATOM 2174 C C . GLY A 1 259 ? -0.342 -0.768 -11.465 1.00 91.44 259 GLY A C 1
ATOM 2175 O O . GLY A 1 259 ? -1.226 -0.426 -12.241 1.00 91.44 259 GLY A O 1
ATOM 2176 N N . ILE A 1 260 ? 0.176 0.063 -10.562 1.00 90.88 260 ILE A N 1
ATOM 2177 C CA . ILE A 1 260 ? -0.075 1.507 -10.474 1.00 90.88 260 ILE A CA 1
ATOM 2178 C C . ILE A 1 260 ? 1.228 2.227 -10.821 1.00 90.88 260 ILE A C 1
ATOM 2180 O O . ILE A 1 260 ? 2.272 1.931 -10.240 1.00 90.88 260 ILE A O 1
ATOM 2184 N N . VAL A 1 261 ? 1.188 3.195 -11.728 1.00 88.12 261 VAL A N 1
ATOM 2185 C CA . VAL A 1 261 ? 2.340 3.975 -12.177 1.00 88.12 261 VAL A CA 1
ATOM 2186 C C . VAL A 1 261 ? 2.205 5.423 -11.726 1.00 88.12 261 VAL A C 1
ATOM 2188 O O . VAL A 1 261 ? 1.157 6.053 -11.856 1.00 88.12 261 VAL A O 1
ATOM 2191 N N . LYS A 1 262 ? 3.305 5.980 -11.214 1.00 86.06 262 LYS A N 1
ATOM 2192 C CA . LYS A 1 262 ? 3.475 7.411 -10.944 1.00 86.06 262 LYS A CA 1
ATOM 2193 C C . LYS A 1 262 ? 4.794 7.895 -11.547 1.00 86.06 262 LYS A C 1
ATOM 2195 O O . LYS A 1 262 ? 5.847 7.283 -11.390 1.00 86.06 262 LYS A O 1
ATOM 2200 N N . SER A 1 263 ? 4.759 9.011 -12.257 1.00 79.44 263 SER A N 1
ATOM 2201 C CA . SER A 1 263 ? 5.884 9.567 -13.015 1.00 79.44 263 SER A CA 1
ATOM 2202 C C . SER A 1 263 ? 6.424 10.840 -12.386 1.00 79.44 263 SER A C 1
ATOM 2204 O O . SER A 1 263 ? 5.875 11.382 -11.431 1.00 79.44 263 SER A O 1
ATOM 2206 N N . PHE A 1 264 ? 7.518 11.361 -12.935 1.00 66.25 264 PHE A N 1
ATOM 2207 C CA . PHE A 1 264 ? 8.277 12.476 -12.370 1.00 66.25 264 PHE A CA 1
ATOM 2208 C C . PHE A 1 264 ? 7.549 13.850 -12.323 1.00 66.25 264 PHE A C 1
ATOM 2210 O O . PHE A 1 264 ? 8.122 14.774 -11.763 1.00 66.25 264 PHE A O 1
ATOM 2217 N N . GLY A 1 265 ? 6.310 13.991 -12.837 1.00 62.72 265 GLY A N 1
ATOM 2218 C CA . GLY A 1 265 ? 5.563 15.234 -13.180 1.00 62.72 265 GLY A CA 1
ATOM 2219 C C . GLY A 1 265 ? 5.690 16.549 -12.355 1.00 62.72 265 GLY A C 1
ATOM 2220 O O . GLY A 1 265 ? 6.359 16.651 -11.329 1.00 62.72 265 GLY A O 1
ATOM 2221 N N . THR A 1 266 ? 5.036 17.616 -12.836 1.00 47.34 266 THR A N 1
ATOM 2222 C CA . THR A 1 266 ? 5.250 19.044 -12.488 1.00 47.34 266 THR A CA 1
ATOM 2223 C C . THR A 1 266 ? 4.737 19.497 -11.104 1.00 47.34 266 THR A C 1
ATOM 2225 O O . THR A 1 266 ? 3.832 20.313 -11.013 1.00 47.34 266 THR A O 1
ATOM 2228 N N . GLU A 1 267 ? 5.333 19.026 -10.008 1.00 50.84 267 GLU A N 1
ATOM 2229 C CA . GLU A 1 267 ? 5.138 19.565 -8.641 1.00 50.84 267 GLU A CA 1
ATOM 2230 C C . GLU A 1 267 ? 6.404 20.272 -8.093 1.00 50.84 267 GLU A C 1
ATOM 2232 O O . GLU A 1 267 ? 7.487 20.089 -8.668 1.00 50.84 267 GLU A O 1
ATOM 2237 N N . PRO A 1 268 ? 6.304 21.136 -7.054 1.00 49.69 268 PRO A N 1
ATOM 2238 C CA . PRO A 1 268 ? 7.341 22.120 -6.711 1.00 49.69 268 PRO A CA 1
ATOM 2239 C C . PRO A 1 268 ? 8.685 21.511 -6.275 1.00 49.69 268 PRO A C 1
ATOM 2241 O O . PRO A 1 268 ? 8.759 20.487 -5.602 1.00 49.69 268 PRO A O 1
ATOM 2244 N N . LYS A 1 269 ? 9.775 22.193 -6.657 1.00 55.19 269 LYS A N 1
ATOM 2245 C CA . LYS A 1 269 ? 11.176 21.719 -6.651 1.00 55.19 269 LYS A CA 1
ATOM 2246 C C . LYS A 1 269 ? 11.788 21.418 -5.265 1.00 55.19 269 LYS A C 1
ATOM 2248 O O . LYS A 1 269 ? 12.899 20.903 -5.216 1.00 55.19 269 LYS A O 1
ATOM 2253 N N . SER A 1 270 ? 11.119 21.743 -4.157 1.00 55.34 270 SER A N 1
ATOM 2254 C CA . SER A 1 270 ? 11.742 21.863 -2.826 1.00 55.34 270 SER A CA 1
ATOM 2255 C C . SER A 1 270 ? 11.751 20.595 -1.959 1.00 55.34 270 SER A C 1
ATOM 2257 O O . SER A 1 270 ? 12.374 20.604 -0.902 1.00 55.34 270 SER A O 1
ATOM 2259 N N . LYS A 1 271 ? 11.100 19.497 -2.372 1.00 67.44 271 LYS A N 1
ATOM 2260 C CA . LYS A 1 271 ? 11.044 18.235 -1.602 1.00 67.44 271 LYS A CA 1
ATOM 2261 C C . LYS A 1 271 ? 11.477 17.051 -2.468 1.00 67.44 271 LYS A C 1
ATOM 2263 O O . LYS A 1 271 ? 10.659 16.398 -3.115 1.00 67.44 271 LYS A O 1
ATOM 2268 N N . GLY A 1 272 ? 12.782 16.802 -2.512 1.00 77.06 272 GLY A N 1
ATOM 2269 C CA . GLY A 1 272 ? 13.378 15.718 -3.290 1.00 77.06 272 GLY A CA 1
ATOM 2270 C C . GLY A 1 272 ? 14.490 14.988 -2.544 1.00 77.06 272 GLY A C 1
ATOM 2271 O O . GLY A 1 272 ? 14.841 15.338 -1.421 1.00 77.06 272 GLY A O 1
ATOM 2272 N N . GLU A 1 273 ? 15.024 13.951 -3.171 1.00 85.12 273 GLU A N 1
ATOM 2273 C CA . GLU A 1 273 ? 16.188 13.190 -2.731 1.00 85.12 273 GLU A CA 1
ATOM 2274 C C . GLU A 1 273 ? 17.225 13.186 -3.848 1.00 85.12 273 GLU A C 1
ATOM 2276 O O . GLU A 1 273 ? 16.888 12.925 -5.003 1.00 85.12 273 GLU A O 1
ATOM 2281 N N . ASN A 1 274 ? 18.475 13.504 -3.521 1.00 87.06 274 ASN A N 1
ATOM 2282 C CA . ASN A 1 274 ? 19.564 13.411 -4.483 1.00 87.06 274 ASN A CA 1
ATOM 2283 C C . ASN A 1 274 ? 20.108 11.987 -4.495 1.00 87.06 274 ASN A C 1
ATOM 2285 O O . ASN A 1 274 ? 20.600 11.498 -3.482 1.00 87.06 274 ASN A O 1
ATOM 2289 N N . PHE A 1 275 ? 20.066 11.354 -5.661 1.00 87.56 275 PHE A N 1
ATOM 2290 C CA . PHE A 1 275 ? 20.643 10.037 -5.889 1.00 87.56 275 PHE A CA 1
ATOM 2291 C C . PHE A 1 275 ? 21.390 10.053 -7.223 1.00 87.56 275 PHE A C 1
ATOM 2293 O O . PHE A 1 275 ? 20.837 10.493 -8.227 1.00 87.56 275 PHE A O 1
ATOM 2300 N N . LEU A 1 276 ? 22.662 9.636 -7.230 1.00 89.31 276 LEU A N 1
ATOM 2301 C CA . LEU A 1 276 ? 23.528 9.631 -8.425 1.00 89.31 276 LEU A CA 1
ATOM 2302 C C . LEU A 1 276 ? 23.579 10.987 -9.165 1.00 89.31 276 LEU A C 1
ATOM 2304 O O . LEU A 1 276 ? 23.499 11.052 -10.388 1.00 89.31 276 LEU A O 1
ATOM 2308 N N . GLY A 1 277 ? 23.649 12.094 -8.415 1.00 83.38 277 GLY A N 1
ATOM 2309 C CA . GLY A 1 277 ? 23.665 13.451 -8.982 1.00 83.38 277 GLY A CA 1
ATOM 2310 C C . GLY A 1 277 ? 22.322 13.915 -9.563 1.00 83.38 277 GLY A C 1
ATOM 2311 O O . GLY A 1 277 ? 22.248 14.951 -10.224 1.00 83.38 277 GLY A O 1
ATOM 2312 N N . VAL A 1 278 ? 21.243 13.166 -9.324 1.00 85.00 278 VAL A N 1
ATOM 2313 C CA . VAL A 1 278 ? 19.906 13.433 -9.848 1.00 85.00 278 VAL A CA 1
ATOM 2314 C C . VAL A 1 278 ? 18.946 13.689 -8.687 1.00 85.00 278 VAL A C 1
ATOM 2316 O O . VAL A 1 278 ? 18.691 12.812 -7.868 1.00 85.00 278 VAL A O 1
ATOM 2319 N N . LEU A 1 279 ? 18.364 14.893 -8.636 1.00 86.38 279 LEU A N 1
ATOM 2320 C CA . LEU A 1 279 ? 17.284 15.201 -7.693 1.00 86.38 279 LEU A CA 1
ATOM 2321 C C . LEU A 1 279 ? 15.984 14.509 -8.127 1.00 86.38 279 LEU A C 1
ATOM 2323 O O . LEU A 1 279 ? 15.351 14.949 -9.097 1.00 86.38 279 LEU A O 1
ATOM 2327 N N . PHE A 1 280 ? 15.591 13.454 -7.418 1.00 85.12 280 PHE A N 1
ATOM 2328 C CA . PHE A 1 280 ? 14.300 12.788 -7.558 1.00 85.12 280 PHE A CA 1
ATOM 2329 C C . PHE A 1 280 ? 13.264 13.446 -6.654 1.00 85.12 280 PHE A C 1
ATOM 2331 O O . PHE A 1 280 ? 13.496 13.637 -5.466 1.00 85.12 280 PHE A O 1
ATOM 2338 N N . ARG A 1 281 ? 12.103 13.807 -7.198 1.00 83.25 281 ARG A N 1
ATOM 2339 C CA . ARG A 1 281 ? 11.017 14.410 -6.407 1.00 83.25 281 ARG A CA 1
ATOM 2340 C C . ARG A 1 281 ? 10.400 13.369 -5.474 1.00 83.25 281 ARG A C 1
ATOM 2342 O O . ARG A 1 281 ? 10.448 12.183 -5.796 1.00 83.25 281 ARG A O 1
ATOM 2349 N N . LYS A 1 282 ? 9.811 13.805 -4.355 1.00 85.00 282 LYS A N 1
ATOM 2350 C CA . LYS A 1 282 ? 9.146 12.918 -3.389 1.00 85.00 282 LYS A CA 1
ATOM 2351 C C . LYS A 1 282 ? 7.623 12.910 -3.551 1.00 85.00 282 LYS A C 1
ATOM 2353 O O . LYS A 1 282 ? 7.003 13.969 -3.576 1.00 85.00 282 LYS A O 1
ATOM 2358 N N . LEU A 1 283 ? 7.034 11.718 -3.611 1.00 83.12 283 LEU A N 1
ATOM 2359 C CA . LEU A 1 283 ? 5.623 11.468 -3.318 1.00 83.12 283 LEU A CA 1
ATOM 2360 C C . LEU A 1 283 ? 5.475 11.400 -1.800 1.00 83.12 283 LEU A C 1
ATOM 2362 O O . LEU A 1 283 ? 6.052 10.522 -1.160 1.00 83.12 283 LEU A O 1
ATOM 2366 N N . THR A 1 284 ? 4.756 12.361 -1.227 1.00 80.56 284 THR A N 1
ATOM 2367 C CA . THR A 1 284 ? 4.526 12.436 0.222 1.00 80.56 284 THR A CA 1
ATOM 2368 C C . THR A 1 284 ? 3.149 11.903 0.568 1.00 80.56 284 THR A C 1
ATOM 2370 O O . THR A 1 284 ? 2.249 11.929 -0.275 1.00 80.56 284 THR A O 1
ATOM 2373 N N . TYR A 1 285 ? 2.963 11.483 1.819 1.00 74.38 285 TYR A N 1
ATOM 2374 C CA . TYR A 1 285 ? 1.660 11.007 2.297 1.00 74.38 285 TYR A CA 1
ATOM 2375 C C . TYR A 1 285 ? 0.541 12.044 2.076 1.00 74.38 285 TYR A C 1
ATOM 2377 O O . TYR A 1 285 ? -0.556 11.689 1.672 1.00 74.38 285 TYR A O 1
ATOM 2385 N N . LYS A 1 286 ? 0.842 13.339 2.267 1.00 69.50 286 LYS A N 1
ATOM 2386 C CA . LYS A 1 286 ? -0.129 14.443 2.131 1.00 69.50 286 LYS A CA 1
ATOM 2387 C C . LYS A 1 286 ? -0.442 14.835 0.684 1.00 69.50 286 LYS A C 1
ATOM 2389 O O . LYS A 1 286 ? -1.531 15.315 0.419 1.00 69.50 286 LYS A O 1
ATOM 2394 N N . ASN A 1 287 ? 0.511 14.677 -0.237 1.00 65.44 287 ASN A N 1
ATOM 2395 C CA . ASN A 1 287 ? 0.352 15.125 -1.628 1.00 65.44 287 ASN A CA 1
ATOM 2396 C C . ASN A 1 287 ? 0.055 13.968 -2.596 1.00 65.44 287 ASN A C 1
ATOM 2398 O O . ASN A 1 287 ? -0.010 14.183 -3.801 1.00 65.44 287 ASN A O 1
ATOM 2402 N N . SER A 1 288 ? -0.079 12.740 -2.088 1.00 68.56 288 SER A N 1
ATOM 2403 C CA . SER A 1 288 ? -0.281 11.537 -2.906 1.00 68.56 288 SER A CA 1
ATOM 2404 C C . SER A 1 288 ? -1.528 10.760 -2.479 1.00 68.56 288 SER A C 1
ATOM 2406 O O . SER A 1 288 ? -1.538 9.535 -2.593 1.00 68.56 288 SER A O 1
ATOM 2408 N N . GLU A 1 289 ? -2.562 11.461 -1.995 1.00 61.72 289 GLU A N 1
ATOM 2409 C CA . GLU A 1 289 ? -3.848 10.874 -1.568 1.00 61.72 289 GLU A CA 1
ATOM 2410 C C . GLU A 1 289 ? -4.405 9.932 -2.646 1.00 61.72 289 GLU A C 1
ATOM 2412 O O . GLU A 1 289 ? -4.655 8.765 -2.367 1.00 61.72 289 GLU A O 1
ATOM 2417 N N . HIS A 1 290 ? -4.376 10.354 -3.912 1.00 75.06 290 HIS A N 1
ATOM 2418 C CA . HIS A 1 290 ? -4.823 9.535 -5.041 1.00 75.06 290 HIS A CA 1
ATOM 2419 C C . HIS A 1 290 ? -4.046 8.214 -5.222 1.00 75.06 290 HIS A C 1
ATOM 2421 O O . HIS A 1 290 ? -4.609 7.228 -5.685 1.00 75.06 290 HIS A O 1
ATOM 2427 N N . LEU A 1 291 ? -2.745 8.139 -4.892 1.00 85.00 291 LEU A N 1
ATOM 2428 C CA . LEU A 1 291 ? -2.026 6.851 -4.934 1.00 85.00 291 LEU A CA 1
ATOM 2429 C C . LEU A 1 291 ? -2.512 5.927 -3.813 1.00 85.00 291 LEU A C 1
ATOM 2431 O O . LEU A 1 291 ? -2.722 4.739 -4.046 1.00 85.00 291 LEU A O 1
ATOM 2435 N N . LEU A 1 292 ? -2.656 6.469 -2.603 1.00 85.69 292 LEU A N 1
ATOM 2436 C CA . LEU A 1 292 ? -3.098 5.710 -1.437 1.00 85.69 292 LEU A CA 1
ATOM 2437 C C . LEU A 1 292 ? -4.523 5.177 -1.631 1.00 85.69 292 LEU A C 1
ATOM 2439 O O . LEU A 1 292 ? -4.791 4.023 -1.311 1.00 85.69 292 LEU A O 1
ATOM 2443 N N . GLU A 1 293 ? -5.405 5.995 -2.197 1.00 78.38 293 GLU A N 1
ATOM 2444 C CA . GLU A 1 293 ? -6.794 5.651 -2.495 1.00 78.38 293 GLU A CA 1
ATOM 2445 C C . GLU A 1 293 ? -6.895 4.594 -3.590 1.00 78.38 293 GLU A C 1
ATOM 2447 O O . GLU A 1 293 ? -7.507 3.555 -3.355 1.00 78.38 293 GLU A O 1
ATOM 2452 N N . GLN A 1 294 ? -6.217 4.782 -4.731 1.00 82.56 294 GLN A N 1
ATOM 2453 C CA . GLN A 1 294 ? -6.157 3.758 -5.781 1.00 82.56 294 GLN A CA 1
ATOM 2454 C C . GLN A 1 294 ? -5.654 2.418 -5.232 1.00 82.56 294 GLN A C 1
ATOM 2456 O O . GLN A 1 294 ? -6.232 1.368 -5.508 1.00 82.56 294 GLN A O 1
AT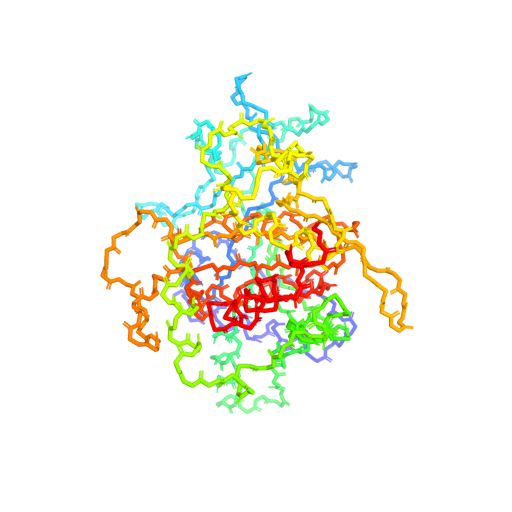OM 2461 N N . PHE A 1 295 ? -4.599 2.448 -4.413 1.00 90.50 295 PHE A N 1
ATOM 2462 C CA . PHE A 1 295 ? -4.057 1.248 -3.781 1.00 90.50 295 PHE A CA 1
ATOM 2463 C C . PHE A 1 295 ? -5.045 0.612 -2.795 1.00 90.50 295 PHE A C 1
ATOM 2465 O O . PHE A 1 295 ? -5.155 -0.614 -2.718 1.00 90.50 295 PHE A O 1
ATOM 2472 N N . PHE A 1 296 ? -5.771 1.429 -2.034 1.00 87.75 296 PHE A N 1
ATOM 2473 C CA . PHE A 1 296 ? -6.782 0.956 -1.101 1.00 87.75 296 PHE A CA 1
ATOM 2474 C C . PHE A 1 296 ? -7.972 0.307 -1.817 1.00 87.75 296 PHE A C 1
ATOM 2476 O O . PHE A 1 296 ? -8.352 -0.796 -1.428 1.00 87.75 296 PHE A O 1
ATOM 2483 N N . GLN A 1 297 ? -8.496 0.920 -2.883 1.00 81.75 297 GLN A N 1
ATOM 2484 C CA . GLN A 1 297 ? -9.574 0.342 -3.697 1.00 81.75 297 GLN A CA 1
ATOM 2485 C C . GLN A 1 297 ? -9.160 -1.007 -4.288 1.00 81.75 297 GLN A C 1
ATOM 2487 O O . GLN A 1 297 ? -9.850 -2.010 -4.118 1.00 81.75 297 GLN A O 1
ATOM 2492 N N . LEU A 1 298 ? -7.954 -1.072 -4.854 1.00 87.12 298 LEU A N 1
ATOM 2493 C CA . LEU A 1 298 ? -7.338 -2.321 -5.299 1.00 87.12 298 LEU A CA 1
ATOM 2494 C C . LEU A 1 298 ? -7.231 -3.378 -4.197 1.00 87.12 298 LEU A C 1
ATOM 2496 O O . LEU A 1 298 ? -7.377 -4.571 -4.441 1.00 87.12 298 LEU A O 1
ATOM 2500 N N . SER A 1 299 ? -6.966 -2.947 -2.967 1.00 89.62 299 SER A N 1
ATOM 2501 C CA . SER A 1 299 ? -6.833 -3.848 -1.824 1.00 89.62 299 SER A CA 1
ATOM 2502 C C . SER A 1 299 ? -8.180 -4.328 -1.274 1.00 89.62 299 SER A C 1
ATOM 2504 O O . SER A 1 299 ? -8.209 -5.303 -0.518 1.00 89.62 299 SER A O 1
ATOM 2506 N N . LEU A 1 300 ? -9.284 -3.659 -1.612 1.00 84.19 300 LEU A N 1
ATOM 2507 C CA . LEU A 1 300 ? -10.638 -4.082 -1.256 1.00 84.19 300 LEU A CA 1
ATOM 2508 C C . LEU A 1 300 ? -11.182 -5.160 -2.190 1.00 84.19 300 LEU A C 1
ATOM 2510 O O . LEU A 1 300 ? -11.982 -5.976 -1.743 1.00 84.19 300 LEU A O 1
ATOM 2514 N N . ASP A 1 301 ? -10.735 -5.184 -3.442 1.00 82.75 301 ASP A N 1
ATOM 2515 C CA . ASP A 1 301 ? -11.134 -6.200 -4.407 1.00 82.75 301 ASP A CA 1
ATOM 2516 C C . ASP A 1 301 ? -10.460 -7.547 -4.087 1.00 82.75 301 ASP A C 1
ATOM 2518 O O . ASP A 1 301 ? -9.233 -7.684 -4.090 1.00 82.75 301 ASP A O 1
ATOM 2522 N N . ASP A 1 302 ? -11.262 -8.567 -3.778 1.00 84.50 302 ASP A N 1
ATOM 2523 C CA . ASP A 1 302 ? -10.783 -9.912 -3.449 1.00 84.50 302 ASP A CA 1
ATOM 2524 C C . ASP A 1 302 ? -10.164 -10.651 -4.646 1.00 84.50 302 ASP A C 1
ATOM 2526 O O . ASP A 1 302 ? -9.334 -11.543 -4.445 1.00 84.50 302 ASP A O 1
ATOM 2530 N N . SER A 1 303 ? -10.494 -10.255 -5.881 1.00 85.06 303 SER A N 1
ATOM 2531 C CA . SER A 1 303 ? -9.888 -10.811 -7.098 1.00 85.06 303 SER A CA 1
ATOM 2532 C C . SER A 1 303 ? -8.429 -10.377 -7.278 1.00 85.06 303 SER A C 1
ATOM 2534 O O . SER A 1 303 ? -7.617 -11.096 -7.869 1.00 85.06 303 SER A O 1
ATOM 2536 N N . VAL A 1 304 ? -8.061 -9.230 -6.705 1.00 89.56 304 VAL A N 1
ATOM 2537 C CA . VAL A 1 304 ? -6.703 -8.691 -6.736 1.00 89.56 304 VAL A CA 1
ATOM 2538 C C . VAL A 1 304 ? -5.896 -9.333 -5.618 1.00 89.56 304 VAL A C 1
ATOM 2540 O O . VAL A 1 304 ? -6.195 -9.148 -4.444 1.00 89.56 304 VAL A O 1
ATOM 2543 N N . ARG A 1 305 ? -4.830 -10.067 -5.945 1.00 92.56 305 ARG A N 1
ATOM 2544 C CA . ARG A 1 305 ? -3.951 -10.689 -4.930 1.00 92.56 305 ARG A CA 1
ATOM 2545 C C . ARG A 1 305 ? -2.561 -10.070 -4.856 1.00 92.56 305 ARG A C 1
ATOM 2547 O O . ARG A 1 305 ? -1.895 -10.210 -3.829 1.00 92.56 305 ARG A O 1
ATOM 2554 N N . PHE A 1 306 ? -2.125 -9.395 -5.918 1.00 95.38 306 PHE A N 1
ATOM 2555 C CA . PHE A 1 306 ? -0.781 -8.842 -6.037 1.00 95.38 306 PHE A CA 1
ATOM 2556 C C . PHE A 1 306 ? -0.829 -7.459 -6.696 1.00 95.38 306 PHE A C 1
ATOM 2558 O O . PHE A 1 306 ? -1.248 -7.328 -7.845 1.00 95.38 306 PHE A O 1
ATOM 2565 N N . VAL A 1 307 ? -0.373 -6.435 -5.973 1.00 96.12 307 VAL A N 1
ATOM 2566 C CA . VAL A 1 307 ? -0.277 -5.055 -6.464 1.00 96.12 307 VAL A CA 1
ATOM 2567 C C . VAL A 1 307 ? 1.187 -4.649 -6.662 1.00 96.12 307 VAL A C 1
ATOM 2569 O O . VAL A 1 307 ? 2.038 -4.879 -5.805 1.00 96.12 307 VAL A O 1
ATOM 2572 N N . MET A 1 308 ? 1.494 -4.014 -7.787 1.00 96.25 308 MET A N 1
ATOM 2573 C CA . MET A 1 308 ? 2.790 -3.411 -8.085 1.00 96.25 308 MET A CA 1
ATOM 2574 C C . MET A 1 308 ? 2.649 -1.892 -8.116 1.00 96.25 308 MET A C 1
ATOM 2576 O O . MET A 1 308 ? 1.828 -1.362 -8.850 1.00 96.25 308 MET A O 1
ATOM 2580 N N . VAL A 1 309 ? 3.474 -1.168 -7.366 1.00 95.31 309 VAL A N 1
ATOM 2581 C CA . VAL A 1 309 ? 3.546 0.297 -7.442 1.00 95.31 309 VAL A CA 1
ATOM 2582 C C . VAL A 1 309 ? 4.861 0.681 -8.097 1.00 95.31 309 VAL A C 1
ATOM 2584 O O . VAL A 1 309 ? 5.925 0.408 -7.552 1.00 95.31 309 VAL A O 1
ATOM 2587 N N . VAL A 1 310 ? 4.803 1.328 -9.255 1.00 93.88 310 VAL A N 1
ATOM 2588 C CA . VAL A 1 310 ? 5.968 1.811 -9.998 1.00 93.88 310 VAL A CA 1
ATOM 2589 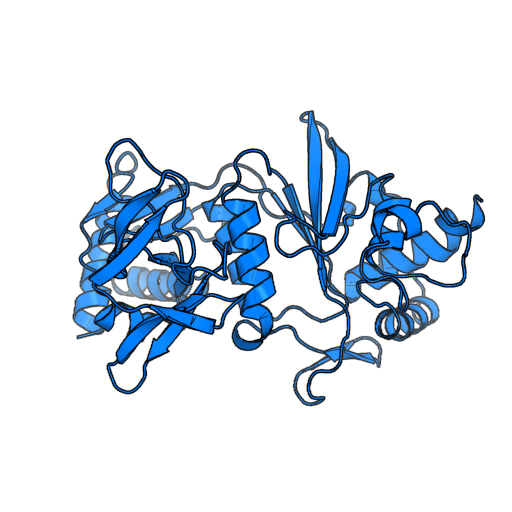C C . VAL A 1 310 ? 6.036 3.322 -9.897 1.00 93.88 310 VAL A C 1
ATOM 2591 O O . VAL A 1 310 ? 5.114 4.018 -10.316 1.00 93.88 310 VAL A O 1
ATOM 2594 N N . SER A 1 311 ? 7.144 3.850 -9.385 1.00 91.12 311 SER A N 1
ATOM 2595 C CA . SER A 1 311 ? 7.305 5.289 -9.222 1.00 91.12 311 SER A CA 1
ATOM 2596 C C . SER A 1 311 ? 8.638 5.805 -9.758 1.00 91.12 311 SER A C 1
ATOM 2598 O O . SER A 1 311 ? 9.711 5.468 -9.2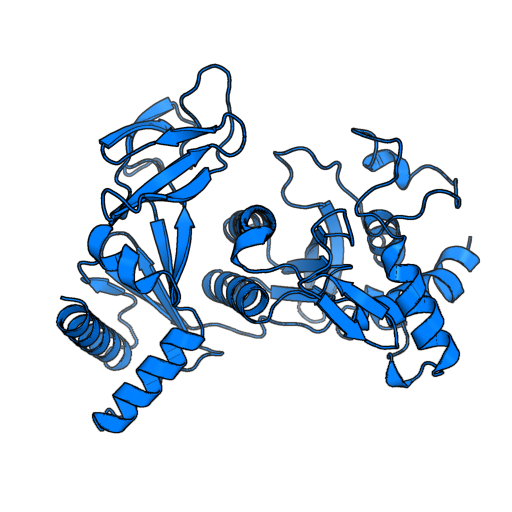61 1.00 91.12 311 SER A O 1
ATOM 2600 N N . GLY A 1 312 ? 8.562 6.726 -10.725 1.00 88.19 312 GLY A N 1
ATOM 2601 C CA . GLY A 1 312 ? 9.687 7.567 -11.160 1.00 88.19 312 GLY A CA 1
ATOM 2602 C C . GLY A 1 312 ? 10.056 8.670 -10.154 1.00 88.19 312 GLY A C 1
ATOM 2603 O O . GLY A 1 312 ? 11.044 9.384 -10.333 1.00 88.19 312 GLY A O 1
ATOM 2604 N N . ARG A 1 313 ? 9.266 8.818 -9.086 1.00 87.50 313 ARG A N 1
ATOM 2605 C CA . ARG A 1 313 ? 9.528 9.672 -7.919 1.00 87.50 313 ARG A CA 1
ATOM 2606 C C . ARG A 1 313 ? 9.937 8.811 -6.725 1.00 87.50 313 ARG A C 1
ATOM 2608 O O . ARG A 1 313 ? 9.520 7.661 -6.615 1.00 87.50 313 ARG A O 1
ATOM 2615 N N . VAL A 1 314 ? 10.696 9.370 -5.791 1.00 89.12 314 VAL A N 1
ATOM 2616 C CA . VAL A 1 314 ? 10.930 8.709 -4.502 1.00 89.12 314 VAL A CA 1
ATOM 2617 C C . VAL A 1 314 ? 9.617 8.677 -3.726 1.00 89.12 314 VAL A C 1
ATOM 2619 O O . VAL A 1 314 ? 8.935 9.691 -3.631 1.00 89.12 314 VAL A O 1
ATOM 2622 N N . ILE A 1 315 ? 9.250 7.525 -3.178 1.00 89.88 315 ILE A N 1
ATOM 2623 C CA . ILE A 1 315 ? 8.108 7.410 -2.268 1.00 89.88 315 ILE A CA 1
ATOM 2624 C C . ILE A 1 315 ? 8.634 7.670 -0.858 1.00 89.88 315 ILE A C 1
ATOM 2626 O O . ILE A 1 315 ? 9.586 7.027 -0.422 1.00 89.88 315 ILE A O 1
ATOM 2630 N N . GLU A 1 316 ? 8.062 8.655 -0.169 1.00 89.81 316 GLU A N 1
ATOM 2631 C CA . GLU A 1 316 ? 8.407 8.944 1.222 1.00 89.81 316 GLU A CA 1
ATOM 2632 C C . GLU A 1 316 ? 8.098 7.735 2.115 1.00 89.81 316 GLU A C 1
ATOM 2634 O O . GLU A 1 316 ? 7.069 7.080 1.952 1.00 89.81 316 GLU A O 1
ATOM 2639 N N . SER A 1 317 ? 8.957 7.482 3.105 1.00 90.06 317 SER A N 1
ATOM 2640 C CA . SER A 1 317 ? 8.857 6.326 4.004 1.00 90.06 317 SER A CA 1
ATOM 2641 C C . SER A 1 317 ? 7.492 6.187 4.683 1.00 90.06 317 SER A C 1
ATOM 2643 O O . SER A 1 317 ? 7.007 5.070 4.853 1.00 90.06 317 SER A O 1
ATOM 2645 N N . ARG A 1 318 ? 6.842 7.303 5.042 1.00 87.88 318 ARG A N 1
ATOM 2646 C CA . ARG A 1 318 ? 5.498 7.305 5.642 1.00 87.88 318 ARG A CA 1
ATOM 2647 C C . ARG A 1 318 ? 4.421 6.835 4.659 1.00 87.88 318 ARG A C 1
ATOM 2649 O O . ARG A 1 318 ? 3.552 6.059 5.036 1.00 87.88 318 ARG A O 1
ATOM 2656 N N . LEU A 1 319 ? 4.488 7.264 3.398 1.00 90.25 319 LEU A N 1
ATOM 2657 C CA . LEU A 1 319 ? 3.568 6.801 2.356 1.00 90.25 319 LEU A CA 1
ATOM 2658 C C . LEU A 1 319 ? 3.801 5.328 2.022 1.00 90.25 319 LEU A C 1
ATOM 2660 O O . LEU A 1 319 ? 2.853 4.556 1.969 1.00 90.25 319 LEU A O 1
ATOM 2664 N N . GLU A 1 320 ? 5.058 4.926 1.867 1.00 93.62 320 GLU A N 1
ATOM 2665 C CA . GLU A 1 320 ? 5.424 3.527 1.647 1.00 93.62 320 GLU A CA 1
ATOM 2666 C C . GLU A 1 320 ? 4.934 2.617 2.781 1.00 93.62 320 GLU A C 1
ATOM 2668 O O . GLU A 1 320 ? 4.305 1.593 2.525 1.00 93.62 320 GLU A O 1
ATOM 2673 N N . SER A 1 321 ? 5.156 3.029 4.032 1.00 92.75 321 SER A N 1
ATOM 2674 C CA . SER A 1 321 ? 4.672 2.310 5.215 1.00 92.75 321 SER A CA 1
ATOM 2675 C C . SER A 1 321 ? 3.153 2.173 5.207 1.00 92.75 321 SER A C 1
ATOM 2677 O O . SER A 1 321 ? 2.636 1.112 5.543 1.00 92.75 321 SER A O 1
ATOM 2679 N N . ALA A 1 322 ? 2.430 3.214 4.785 1.00 92.69 322 ALA A N 1
ATOM 2680 C CA . ALA A 1 322 ? 0.979 3.156 4.682 1.00 92.69 322 ALA A CA 1
ATOM 2681 C C . ALA A 1 322 ? 0.497 2.167 3.611 1.00 92.69 322 ALA A C 1
ATOM 2683 O O . ALA A 1 322 ? -0.391 1.364 3.890 1.00 92.69 322 ALA A O 1
ATOM 2684 N N . LEU A 1 323 ? 1.111 2.171 2.422 1.00 95.12 323 LEU A N 1
ATOM 2685 C CA . LEU A 1 323 ? 0.800 1.207 1.358 1.00 95.12 323 LEU A CA 1
ATOM 2686 C C . LEU A 1 323 ? 1.048 -0.235 1.830 1.00 95.12 323 LEU A C 1
ATOM 2688 O O . LEU A 1 323 ? 0.199 -1.106 1.649 1.00 95.12 323 LEU A O 1
ATOM 2692 N N . ILE A 1 324 ? 2.180 -0.480 2.500 1.00 95.56 324 ILE A N 1
ATOM 2693 C CA . ILE A 1 324 ? 2.524 -1.802 3.043 1.00 95.56 324 ILE A CA 1
ATOM 2694 C C . ILE A 1 324 ? 1.540 -2.224 4.142 1.00 95.56 324 ILE A C 1
ATOM 2696 O O . ILE A 1 324 ? 1.100 -3.372 4.152 1.00 95.56 324 ILE A O 1
ATOM 2700 N N . GLU A 1 325 ? 1.147 -1.328 5.050 1.00 94.81 325 GLU A N 1
ATOM 2701 C CA . GLU A 1 325 ? 0.161 -1.652 6.090 1.00 94.81 325 GLU A CA 1
ATOM 2702 C C . GLU A 1 325 ? -1.230 -1.948 5.524 1.00 94.81 325 GLU A C 1
ATOM 2704 O O . GLU A 1 325 ? -1.898 -2.864 6.004 1.00 94.81 325 GLU A O 1
ATOM 2709 N N . ILE A 1 326 ? -1.659 -1.243 4.473 1.00 94.94 326 ILE A N 1
ATOM 2710 C CA . ILE A 1 326 ? -2.908 -1.565 3.767 1.00 94.94 326 ILE A CA 1
ATOM 2711 C C . ILE A 1 326 ? -2.808 -2.951 3.118 1.00 94.94 326 ILE A C 1
ATOM 2713 O O . ILE A 1 326 ? -3.722 -3.767 3.270 1.00 94.94 326 ILE A O 1
ATOM 2717 N N . ALA A 1 327 ? -1.684 -3.252 2.459 1.00 95.69 327 ALA A N 1
ATOM 2718 C CA . ALA A 1 327 ? -1.442 -4.558 1.851 1.00 95.69 327 ALA A CA 1
ATOM 2719 C C . ALA A 1 327 ? -1.498 -5.679 2.899 1.00 95.69 327 ALA A C 1
ATOM 2721 O O . ALA A 1 327 ? -2.200 -6.671 2.713 1.00 95.69 327 ALA A O 1
ATOM 2722 N N . ARG A 1 328 ? -0.844 -5.488 4.050 1.00 94.94 328 ARG A N 1
ATOM 2723 C CA . ARG A 1 328 ? -0.877 -6.411 5.198 1.00 94.94 328 ARG A CA 1
ATOM 2724 C C . ARG A 1 328 ? -2.288 -6.612 5.735 1.00 94.94 328 ARG A C 1
ATOM 2726 O O . ARG A 1 328 ? -2.754 -7.746 5.854 1.00 94.94 328 ARG A O 1
ATOM 2733 N N . TRP A 1 329 ? -3.000 -5.515 5.988 1.00 93.44 329 TRP A N 1
ATOM 2734 C CA . TRP A 1 329 ? -4.379 -5.546 6.463 1.00 93.44 329 TRP A CA 1
ATOM 2735 C C . TRP A 1 329 ? -5.282 -6.373 5.542 1.00 93.44 329 TRP A C 1
ATOM 2737 O O . TRP A 1 329 ? -6.106 -7.169 6.010 1.00 93.44 329 TRP A O 1
ATOM 2747 N N . LYS A 1 330 ? -5.104 -6.235 4.227 1.00 93.38 330 LYS A N 1
ATOM 2748 C CA . LYS A 1 330 ? -5.887 -6.933 3.202 1.00 93.38 330 LYS A CA 1
ATOM 2749 C C . LYS A 1 330 ? -5.249 -8.225 2.682 1.00 93.38 330 LYS A C 1
ATOM 2751 O O . LYS A 1 330 ? -5.841 -8.864 1.821 1.00 93.38 330 LYS A O 1
ATOM 2756 N N . GLN A 1 331 ? -4.127 -8.664 3.259 1.00 93.88 331 GLN A N 1
ATOM 2757 C CA . GLN A 1 331 ? -3.370 -9.859 2.847 1.00 93.88 331 GLN A CA 1
ATOM 2758 C C . GLN A 1 331 ? -3.025 -9.861 1.345 1.00 93.88 331 GLN A C 1
ATOM 2760 O O . GLN A 1 331 ? -3.093 -10.892 0.677 1.00 93.88 331 GLN A O 1
ATOM 2765 N N . LYS A 1 332 ? -2.687 -8.690 0.801 1.00 94.81 332 LYS A N 1
ATOM 2766 C CA . LYS A 1 332 ? -2.280 -8.514 -0.595 1.00 94.81 332 LYS A CA 1
ATOM 2767 C C . LYS A 1 332 ? -0.764 -8.550 -0.686 1.00 94.81 332 LYS A C 1
ATOM 2769 O O . LYS A 1 332 ? -0.086 -7.942 0.137 1.00 94.81 332 LYS A O 1
ATOM 2774 N N . LYS A 1 333 ? -0.225 -9.221 -1.700 1.00 96.25 333 LYS A N 1
ATOM 2775 C CA . LYS A 1 333 ? 1.204 -9.144 -2.021 1.00 96.25 333 LYS A CA 1
ATOM 2776 C C . LYS A 1 333 ? 1.491 -7.791 -2.659 1.00 96.25 333 LYS A C 1
ATOM 2778 O O . LYS A 1 333 ? 0.675 -7.289 -3.433 1.00 96.25 333 LYS A O 1
ATOM 2783 N N . VAL A 1 334 ? 2.638 -7.203 -2.348 1.00 97.25 334 VAL A N 1
ATOM 2784 C CA . VAL A 1 334 ? 3.020 -5.886 -2.848 1.00 97.25 334 VAL A CA 1
ATOM 2785 C C . VAL A 1 334 ? 4.484 -5.838 -3.255 1.00 97.25 334 VAL A C 1
ATOM 2787 O O . VAL A 1 334 ? 5.355 -6.394 -2.589 1.00 97.25 334 VAL A O 1
ATOM 2790 N N . VAL A 1 335 ? 4.753 -5.137 -4.348 1.00 97.38 335 VAL A N 1
ATOM 2791 C CA . VAL A 1 335 ? 6.097 -4.744 -4.781 1.00 97.38 335 VAL A CA 1
ATOM 2792 C C . VAL A 1 335 ? 6.082 -3.248 -5.067 1.00 97.38 335 VAL A C 1
ATOM 2794 O O . VAL A 1 335 ? 5.177 -2.745 -5.732 1.00 97.38 335 VAL A O 1
ATOM 2797 N N . ILE A 1 336 ? 7.066 -2.524 -4.541 1.00 97.00 336 ILE A N 1
ATOM 2798 C CA . ILE A 1 336 ? 7.193 -1.077 -4.727 1.00 97.00 336 ILE A CA 1
ATOM 2799 C C . ILE A 1 336 ? 8.519 -0.814 -5.433 1.00 97.00 336 ILE A C 1
ATOM 2801 O O . ILE A 1 336 ? 9.583 -1.052 -4.872 1.00 97.00 336 ILE A O 1
ATOM 2805 N N . ILE A 1 337 ? 8.442 -0.322 -6.666 1.00 95.81 337 ILE A N 1
ATOM 2806 C CA . ILE A 1 337 ? 9.575 -0.033 -7.543 1.00 95.81 337 ILE A CA 1
ATOM 2807 C C . ILE A 1 337 ? 9.852 1.464 -7.492 1.00 95.81 337 ILE A C 1
ATOM 2809 O O . ILE A 1 337 ? 9.021 2.284 -7.896 1.00 95.81 337 ILE A O 1
ATOM 2813 N N . LYS A 1 338 ? 11.033 1.820 -6.990 1.00 93.44 338 LYS A N 1
ATOM 2814 C CA . LYS A 1 338 ? 11.487 3.204 -6.805 1.00 93.44 338 LYS A CA 1
ATOM 2815 C C . LYS A 1 338 ? 12.485 3.598 -7.899 1.00 93.44 338 LYS A C 1
ATOM 2817 O O . LYS A 1 338 ? 12.940 2.744 -8.660 1.00 93.44 338 LYS A O 1
ATOM 2822 N N . PRO A 1 339 ? 12.923 4.870 -7.964 1.00 92.50 339 PRO A N 1
ATOM 2823 C CA . PRO A 1 339 ? 13.885 5.298 -8.977 1.00 92.50 339 PRO A CA 1
ATOM 2824 C C . PRO A 1 339 ? 15.187 4.490 -9.005 1.00 92.50 339 PRO A C 1
ATOM 2826 O O . PRO A 1 339 ? 15.730 4.259 -10.079 1.00 92.50 339 PRO A O 1
ATOM 2829 N N . LYS A 1 340 ? 15.669 4.013 -7.850 1.00 93.38 340 LYS A N 1
ATOM 2830 C CA . LYS A 1 340 ? 16.852 3.144 -7.783 1.00 93.38 340 LYS A CA 1
ATOM 2831 C C . LYS A 1 340 ? 16.639 1.832 -8.551 1.00 93.38 340 LYS A C 1
ATOM 2833 O O . LYS A 1 340 ? 17.513 1.429 -9.309 1.00 93.38 340 LYS A O 1
ATOM 2838 N N . ASP A 1 341 ? 15.472 1.218 -8.400 1.00 95.31 341 ASP A N 1
ATOM 2839 C CA . ASP A 1 341 ? 15.102 -0.039 -9.058 1.00 95.31 341 ASP A CA 1
ATOM 2840 C C . ASP A 1 341 ? 14.886 0.150 -10.564 1.00 95.31 341 ASP A C 1
ATOM 2842 O O . ASP A 1 341 ? 15.294 -0.676 -11.382 1.00 95.31 341 ASP A O 1
ATOM 2846 N N . LEU A 1 342 ? 14.299 1.291 -10.946 1.00 94.88 342 LEU A N 1
ATOM 2847 C CA . LEU A 1 342 ? 14.063 1.637 -12.346 1.00 94.88 342 LEU A CA 1
ATOM 2848 C C . LEU A 1 342 ? 15.350 1.692 -13.173 1.00 94.88 342 LEU A C 1
ATOM 2850 O O . LEU A 1 342 ? 15.287 1.413 -14.363 1.00 94.88 342 LEU A O 1
ATOM 2854 N N . ILE A 1 343 ? 16.509 2.008 -12.590 1.00 95.38 343 ILE A N 1
ATOM 2855 C CA . ILE A 1 343 ? 17.788 2.029 -13.323 1.00 95.38 343 ILE A CA 1
ATOM 2856 C C . ILE A 1 343 ? 18.065 0.667 -13.967 1.00 95.38 343 ILE A C 1
ATOM 2858 O O . ILE A 1 343 ? 18.300 0.591 -15.173 1.00 95.38 343 ILE A O 1
ATOM 2862 N N . SER A 1 344 ? 17.979 -0.400 -13.171 1.00 96.44 344 SER A N 1
ATOM 2863 C CA . SER A 1 344 ? 18.185 -1.782 -13.610 1.00 96.44 344 SER A CA 1
ATOM 2864 C C . SER A 1 344 ? 17.148 -2.222 -14.641 1.00 96.44 344 SER A C 1
ATOM 2866 O O . SER A 1 344 ? 17.495 -2.784 -15.681 1.00 96.44 344 SER A O 1
ATOM 2868 N N . ILE A 1 345 ? 15.874 -1.922 -14.377 1.00 95.62 345 ILE A N 1
ATOM 2869 C CA . ILE A 1 345 ? 14.747 -2.311 -15.238 1.00 95.62 345 ILE A CA 1
ATOM 2870 C C . ILE A 1 345 ? 14.828 -1.607 -16.598 1.00 95.62 345 ILE A C 1
ATOM 2872 O O . ILE A 1 345 ? 14.668 -2.240 -17.642 1.00 95.62 345 ILE A O 1
ATOM 2876 N N . LEU A 1 346 ? 15.122 -0.304 -16.603 1.00 93.19 346 LEU A N 1
ATOM 2877 C CA . LEU A 1 346 ? 15.275 0.475 -17.828 1.00 93.19 346 LEU A CA 1
ATOM 2878 C C . LEU A 1 346 ? 16.506 0.024 -18.615 1.00 93.19 346 LEU A C 1
ATOM 2880 O O . LEU A 1 346 ? 16.409 -0.147 -19.827 1.00 93.19 346 LEU A O 1
ATOM 2884 N N . TYR A 1 347 ? 17.642 -0.210 -17.951 1.00 94.69 347 TYR A N 1
ATOM 2885 C CA . TYR A 1 347 ? 18.831 -0.732 -18.625 1.00 94.69 347 TYR A CA 1
ATOM 2886 C C . TYR A 1 347 ? 18.526 -2.046 -19.346 1.00 94.69 347 TYR A C 1
ATOM 2888 O O . TYR A 1 347 ? 18.812 -2.178 -20.538 1.00 94.69 347 TYR A O 1
ATOM 2896 N N . TYR A 1 348 ? 17.880 -2.990 -18.658 1.00 94.44 348 TYR A N 1
ATOM 2897 C CA . TYR A 1 348 ? 17.471 -4.261 -19.250 1.00 94.44 348 TYR A CA 1
ATOM 2898 C C . TYR A 1 348 ? 16.554 -4.068 -20.461 1.00 94.44 348 TYR A C 1
ATOM 2900 O O . TYR A 1 348 ? 16.792 -4.637 -21.527 1.00 94.44 348 TYR A O 1
ATOM 2908 N N . TYR A 1 349 ? 15.541 -3.215 -20.326 1.00 91.56 349 TYR A N 1
ATOM 2909 C CA . TYR A 1 349 ? 14.598 -2.929 -21.399 1.00 91.56 349 TYR A CA 1
ATOM 2910 C C . TYR A 1 349 ? 15.281 -2.394 -22.665 1.00 91.56 349 TYR A C 1
ATOM 2912 O O . TYR A 1 349 ? 15.108 -2.950 -23.750 1.00 91.56 349 TYR A O 1
ATOM 2920 N N . PHE A 1 350 ? 16.106 -1.354 -22.527 1.00 89.25 350 PHE A N 1
ATOM 2921 C CA . PHE A 1 350 ? 16.735 -0.680 -23.666 1.00 89.25 350 PHE A CA 1
ATOM 2922 C C . PHE A 1 350 ? 17.879 -1.470 -24.306 1.00 89.25 350 PHE A C 1
ATOM 2924 O O . PHE A 1 350 ? 18.167 -1.274 -25.483 1.00 89.25 350 PHE A O 1
ATOM 2931 N N . THR A 1 351 ? 18.540 -2.351 -23.556 1.00 89.81 351 THR A N 1
ATOM 2932 C CA . THR A 1 351 ? 19.649 -3.161 -24.087 1.00 89.81 351 THR A CA 1
ATOM 2933 C C . THR A 1 351 ? 19.194 -4.513 -24.615 1.00 89.81 351 THR A C 1
ATOM 2935 O O . THR A 1 351 ? 19.781 -5.016 -25.571 1.00 89.81 351 THR A O 1
ATOM 2938 N N . THR A 1 352 ? 18.146 -5.093 -24.024 1.00 86.81 352 THR A N 1
ATOM 2939 C CA . THR A 1 352 ? 17.777 -6.495 -24.253 1.00 86.81 352 THR A CA 1
ATOM 2940 C C . THR A 1 352 ? 16.380 -6.675 -24.830 1.00 86.81 352 THR A C 1
ATOM 2942 O O . THR A 1 352 ? 16.197 -7.584 -25.633 1.00 86.81 352 THR A O 1
ATOM 2945 N N . VAL A 1 353 ? 15.389 -5.877 -24.420 1.00 83.25 353 VAL A N 1
ATOM 2946 C CA . VAL A 1 353 ? 13.987 -6.080 -24.835 1.00 83.25 353 VAL A CA 1
ATOM 2947 C C . VAL A 1 353 ? 13.720 -5.393 -26.172 1.00 83.25 353 VAL A C 1
ATOM 2949 O O . VAL A 1 353 ? 13.398 -6.074 -27.138 1.00 83.25 353 VAL A O 1
ATOM 2952 N N . ILE A 1 354 ? 13.977 -4.084 -26.271 1.00 79.50 354 ILE A N 1
ATOM 2953 C CA . ILE A 1 354 ? 13.760 -3.311 -27.511 1.00 79.50 354 ILE A CA 1
ATOM 2954 C C . ILE A 1 354 ? 14.609 -3.812 -28.691 1.00 79.50 354 ILE A C 1
ATOM 2956 O O . ILE A 1 354 ? 14.199 -3.669 -29.841 1.00 79.50 354 ILE A O 1
ATOM 2960 N N . ASN A 1 355 ? 15.797 -4.362 -28.428 1.00 69.44 355 ASN A N 1
ATOM 2961 C CA . ASN A 1 355 ? 16.736 -4.783 -29.477 1.00 69.44 355 ASN A CA 1
ATOM 2962 C C . ASN A 1 355 ? 16.459 -6.194 -30.023 1.00 69.44 355 ASN A C 1
ATOM 2964 O O . ASN A 1 355 ? 17.174 -6.645 -30.914 1.00 69.44 355 ASN A O 1
ATOM 2968 N N . LYS A 1 356 ? 15.464 -6.908 -29.479 1.00 61.41 356 LYS A N 1
ATOM 2969 C CA . LYS A 1 356 ? 15.034 -8.225 -29.980 1.00 61.41 356 LYS A CA 1
ATOM 2970 C C . LYS A 1 356 ? 13.921 -8.144 -31.031 1.00 61.41 356 LYS A C 1
ATOM 2972 O O . LYS A 1 356 ? 13.588 -9.180 -31.601 1.00 61.41 356 LYS A O 1
ATOM 2977 N N . GLU A 1 357 ? 13.391 -6.946 -31.288 1.00 49.97 357 GLU A N 1
ATOM 2978 C CA . GLU A 1 357 ? 12.415 -6.623 -32.342 1.00 49.97 357 GLU A CA 1
ATOM 2979 C C . GLU A 1 357 ? 13.005 -5.701 -33.411 1.00 49.97 357 GLU A C 1
ATOM 2981 O O . GLU A 1 357 ? 12.784 -5.989 -34.607 1.00 49.97 357 GLU A O 1
#

Secondary structure (DSSP, 8-state):
-HHHHHHHHHHHHHHHHH-TT--EEE----HHHHGGGTTTEEEEE--B--STT--PBEE--STT-----EEEEEETTTTEEEEEETTT--EE-TT-EEEETT--EEE--GGGSEEEEEPHHHHHHHHHHHHHTT-S----TTTEEEEEETTEEEEEE--S--EE-GGGSTTTTTSPPGGGS-HHHHHHHHHHHTT--SS-TT-TT-HHHHTT---TT---HHHHHHHHHT-EE----TT-S-SEEEEEEETTEEEEEEEEEE---S--TTSEEEETTEEEEEE-TTT-HHHHHHHHHHHH-TT--EEEEEESSEEPHHHHHHHHHHHHHHT-EEEEE-HHHHHHHHHHIIIIIGGG-

Radius of gyration: 22.0 Å; chains: 1; bounding box: 60×46×66 Å

Organism: NCBI:txid412755

=== Feature glossary ===
The record interleaves many kinds of information about one protein. Here is each kind framed as the question it answers.

Q: What are the backbone torsion angles?
A: φ (phi) and ψ (psi) are the two rotatable backbone dihedrals per residue: φ is the C(i-1)–N–Cα–C torsion, ψ is the N–Cα–C–N(i+1) torsion, both in degrees on (−180°, 180°]. α-helical residues cluster near (−60°, −45°); β-strand residues near (−120°, +130°). A Ramachandran plot is simply a scatter of (φ, ψ) for every residue.

Q: What is the amino-acid chain?
A: This is the polypeptide sequence — one letter per residue, N-terminus first. Length ranges from a few dozen residues for small domains to over a thousand for large multi-domain proteins.

Q: How mobile is each atom in the crystal?
A: For experimental (PDB) structures, the B-factor (temperature factor) quantifies the positional spread of each atom in the crystal — a combination of thermal vibration and static disorder — in units of Å². High B-factors mark flexible loops or poorly resolved regions; low B-factors mark the rigid, well-ordered core.

Q: Are the domains correctly placed relative to each other?
A: Predicted Aligned Error (PAE) is an AlphaFold confidence matrix: entry (i, j) is the expected error in the position of residue j, in ångströms, when the prediction is superimposed on the true structure at residue i. Low PAE within a block of residues means that block is internally rigid and well-predicted; high PAE between two blocks means their relative placement is uncertain even if each block individually is confident.

Q: How confident is the AlphaFold model at each residue?
A: pLDDT is the predicted lDDT-Cα score: AlphaFold's confidence that the local environment of each residue (all inter-atomic distances within 15 Å) is correctly placed. It is a per-residue number between 0 and 100, with higher meaning more reliable.

Q: What family and function is it annotated with?
A: Functional annotations link the protein to curated databases. InterPro entries identify conserved domains and families by matching the sequence against member-database signatures (Pfam, PROSITE, CDD, …). Gene Ontology (GO) terms describe molecular function, biological process, and cellular component in a controlled vocabulary. CATH places the structure in a hierarchical fold classification (Class/Architecture/Topology/Homologous-superfamily). The organism is the source species.

Q: How big and how compact is the whole molecule?
A: Three whole-structure scalars: the radius of gyration (RMS distance of Cα from centroid, in Å), the count of Cα–Cα contacts (pairs closer than 8 Å and separated by more than four residues in sequence — i.e. tertiary, not local, contacts), and the bounding-box dimensions. Together they distinguish compact globular folds from extended fibres or disordered chains.

Q: What known structures does this most resemble?
A: The Foldseek neighbor list gives the closest experimentally determined structures in the PDB, ranked by structural alignment. TM-score near 1 means near-identical fold; near 0.3 means only rough topology match. This is how one finds what a novel AlphaFold prediction most resembles in the solved-structure universe.

Q: Which residues are buried vs exposed?
A: SASA measures how much of the protein is reachable by solvent. It is computed by rolling a water-sized probe over the atomic surface and summing the exposed area (Å²). Per-residue SASA distinguishes core (buried, low SASA) from surface (exposed, high SASA) residues; total SASA is a whole-molecule size measure.

Q: Which residues are in helices, strands, or loops?
A: Eight-state secondary structure (DSSP): H is the canonical α-helix, G the tighter 3₁₀-helix, I the wider π-helix; E/B are β-structure, T and S are turns and bends, and '-' is everything else. DSSP derives these from the pattern of main-chain N–H···O=C hydrogen bonds, not from the sequence.

Q: Where is each backbone atom in 3D?
A: Structure coordinates are given as an mmCIF _atom_site loop: one row per atom with element, residue name, chain id, sequence number, and x/y/z position in Å. Only the four main-chain atoms per residue are included here; side chains are omitted to keep the record compact.

Q: What if only a Cα trace is available?
A: Three-state secondary structure (P-SEA) collapses the eight DSSP classes into helix (a), strand (b), and coil (c). P-SEA assigns these from Cα geometry alone — distances and angles — without requiring backbone oxygens, so it works on any Cα trace.

Q: What do the rendered images show?
A: The six renders are orthographic views along the three Cartesian axes in both directions. Representation (cartoon, sticks, or surface) and color scheme (sequence-rainbow or by-chain) vary across proteins so the training set covers all the common visualization conventions.

Q: What does the local fold look like, residue by residue?
A: Foldseek's 3Di representation compresses backbone geometry into a per-residue letter drawn from a learned twenty-state alphabet. It captures the tertiary interaction pattern around each residue — which residues are packed against it in space, regardless of where they are in sequence.

Q: What do the diagnostic plots show?
A: The contact map is a binary N×N matrix image: pixel (i, j) is dark where Cα_i and Cα_j are within 8 Å and |i−j|>4. Because the |i−j|>4 filter removes local helical contacts, off-diagonal stripes parallel to the main diagonal indicate parallel β-sheets; stripes perpendicular to it indicate antiparallel β-sheets. The Ramachandran plot scatters every residue's (φ, ψ) pair against the sterically allowed regions. The PAE heatmap renders the predicted-aligned-error matrix.